Protein AF-A0A537XDI6-F1 (afdb_monomer)

Nearest PDB structures (foldseek):
  6i8x-assembly2_B  TM=5.391E-01  e=2.798E+00  Ascaris suum
  8rfb-assembly1_A  TM=7.223E-01  e=7.925E+00  Homo sapiens
  4ykm-assembly2_B  TM=3.677E-01  e=2.221E+00  Homo sapiens
  6z2u-assembly1_A  TM=3.667E-01  e=3.959E+00  Homo sapiens

Secondary structure (DSSP, 8-state):
-----------------PPPP---PPP-----PEEEEEEE-TT--EEEEEEEE-GGG-EEEEEEETTT--S-EEEEEE-TTS-THHHHHHHHHHHHS--TTTPPPPPHHHHH---GGG---------EEEETTEEEEEEEEEPPTT-SSEEEEEEEPPS-TT---PPEE-HHHHHHHHT-STTHHHHHHHHHHHTTT-TTEE-HHHHHHHHHHHH-SEEE-HHHHHHHHHHHHTT--HHHHHHHTT-EEE-TT--EEE-HHHHHHHTTSSPPTT-SS--SEEEHHHHHHIIIIIISS-HHHHHH-

pLDDT: mean 83.29, std 20.09, range [29.2, 98.56]

Radius of gyration: 31.98 Å; Cα contacts (8 Å, |Δi|>4): 421; chains: 1; bounding box: 64×76×122 Å

Solvent-accessible surface area (backbone atoms only — not comparable to full-atom values): 18130 Å² total; per-residue (Å²): 137,87,88,84,92,85,89,82,89,85,92,83,85,88,80,86,85,77,80,77,81,82,80,83,74,78,82,84,72,83,80,87,39,55,75,77,49,74,49,66,48,100,86,67,46,57,28,30,34,27,41,31,86,29,44,92,60,17,36,32,34,34,36,21,30,59,89,76,58,46,80,47,25,38,73,48,79,45,56,58,88,54,63,75,66,54,61,52,52,54,49,56,52,43,73,74,60,71,62,95,82,76,55,50,66,70,50,74,61,65,46,61,43,56,56,83,91,63,57,71,82,88,61,99,64,65,68,65,44,81,42,101,86,48,69,32,37,29,61,39,82,42,80,47,92,97,50,94,49,27,31,48,38,38,26,37,51,53,96,51,96,84,58,94,71,40,63,79,44,53,68,67,58,52,24,48,74,61,69,33,65,67,64,58,50,60,52,50,54,52,51,39,62,73,37,67,83,41,92,68,40,43,38,62,70,48,50,54,47,52,53,51,58,75,71,43,62,60,38,74,17,55,45,52,33,54,52,49,52,50,44,38,74,75,69,46,50,63,36,57,31,20,40,53,54,71,34,66,42,68,52,101,86,66,53,78,44,29,34,41,69,61,48,33,26,51,43,34,75,31,43,49,94,95,47,93,54,49,43,49,58,28,48,47,72,57,50,37,41,41,25,46,46,30,71,66,41,56,48,63,61,37,75,71,101

Mean predicted aligned error: 15.65 Å

Foldseek 3Di:
DDDDDDDDDDDDDDDDDDDDDDDPDDPDDPQPFQWDDWDADPVRFIKTWGWGQAPPQKIWIWIAGPPPRPPIWTQDIGDNPDDPVVSVVSVVVCVVPVDPPDTDHDDPCSRHDPPPLRDDPDDPDFPWADAPPFATKTFDFADDPPDQATEGFIFGDPVDPPDPDGDTDQLQVVCFSNLHNPPSLVVLVVVLVVCVPPPRYDSPRSVVSSVCVVPPQKHFLALVLVLVVVVVVVPDDLFQLQVLLVAWDADPVGDITGPSVVVCLQNQNDPDVVDPGHTRIHGNVVLQSSQCRRRVHGSVVSVVD

Sequence (305 aa):
MAATTGIGIGTGEAQELVPAPSSCAPPGTDLDGHVLARYLDPDHCAREIVVIPAHAGSRVLIDRHADTGEDPRLLAHLAPDEPETNARVVCDEYLRDPPPARCRPPHEADLVAVPVWARPELGAETQELAAPSTAPFALARVSIPGRELAELRWTRSSGTPAETGGPVLSLRAVIGALESYEPARTLSVRAAARHRSDPRLSVATLSAELERLAASPIVLNRLLRDAVERAVADGMSLSLIAMRCGRVKRDARGNVSGETSWLGRRLGLLPEGGGKRPTPWIHSNVLALIARRGLGVSPHEVELG

Structure (mmCIF, N/CA/C/O backbone):
data_AF-A0A537XDI6-F1
#
_entry.id   AF-A0A537XDI6-F1
#
loop_
_atom_site.group_PDB
_atom_site.id
_atom_site.type_symbol
_atom_site.label_atom_id
_atom_site.label_alt_id
_atom_site.label_comp_id
_atom_site.label_asym_id
_atom_site.label_entity_id
_atom_site.label_seq_id
_atom_site.pdbx_PDB_ins_code
_atom_site.Cartn_x
_atom_site.Cartn_y
_atom_site.Cartn_z
_atom_site.occupancy
_atom_site.B_iso_or_equiv
_atom_site.auth_seq_id
_atom_site.auth_comp_id
_atom_site.auth_asym_id
_atom_site.auth_atom_id
_atom_site.pdbx_PDB_model_num
ATOM 1 N N . MET A 1 1 ? 43.371 -37.977 83.009 1.00 37.81 1 MET A N 1
ATOM 2 C CA . MET A 1 1 ? 44.367 -39.026 82.700 1.00 37.81 1 MET A CA 1
ATOM 3 C C . MET A 1 1 ? 43.619 -40.315 82.400 1.00 37.81 1 MET A C 1
ATOM 5 O O . MET A 1 1 ? 42.658 -40.586 83.102 1.00 37.81 1 MET A O 1
ATOM 9 N N . ALA A 1 2 ? 44.108 -41.059 81.406 1.00 38.22 2 ALA A N 1
ATOM 10 C CA . ALA A 1 2 ? 43.693 -42.393 80.954 1.00 38.22 2 ALA A CA 1
ATOM 11 C C . ALA A 1 2 ? 42.459 -42.490 80.032 1.00 38.22 2 ALA A C 1
ATOM 13 O O . ALA A 1 2 ? 41.317 -42.272 80.421 1.00 38.22 2 ALA A O 1
ATOM 14 N N . ALA A 1 3 ? 42.779 -42.844 78.787 1.00 41.38 3 ALA A N 1
ATOM 15 C CA . ALA A 1 3 ? 41.921 -43.333 77.718 1.00 41.38 3 ALA A CA 1
ATOM 16 C C . ALA A 1 3 ? 41.578 -44.826 77.898 1.00 41.38 3 ALA A C 1
ATOM 18 O O . ALA A 1 3 ? 42.213 -45.481 78.725 1.00 41.38 3 ALA A O 1
ATOM 19 N N . THR A 1 4 ? 40.639 -45.341 77.083 1.00 40.19 4 THR A N 1
ATOM 20 C CA . THR A 1 4 ? 40.604 -46.656 76.368 1.00 40.19 4 THR A CA 1
ATOM 21 C C . THR A 1 4 ? 39.125 -46.989 76.053 1.00 40.19 4 THR A C 1
ATOM 23 O O . THR A 1 4 ? 38.337 -47.109 76.980 1.00 40.19 4 THR A O 1
ATOM 26 N N . THR A 1 5 ? 38.607 -46.830 74.826 1.00 41.38 5 THR A N 1
ATOM 27 C CA . THR A 1 5 ? 38.595 -47.721 73.627 1.00 41.38 5 THR A CA 1
ATOM 28 C C . THR A 1 5 ? 37.720 -48.990 73.731 1.00 41.38 5 THR A C 1
ATOM 30 O O . THR A 1 5 ? 37.953 -49.823 74.596 1.00 41.38 5 THR A O 1
ATOM 33 N N . GLY A 1 6 ? 36.800 -49.166 72.761 1.00 34.78 6 GLY A N 1
ATOM 34 C CA . GLY A 1 6 ? 36.095 -50.421 72.401 1.00 34.78 6 GLY A CA 1
ATOM 35 C C . GLY A 1 6 ? 34.639 -50.173 71.952 1.00 34.78 6 GLY A C 1
ATOM 36 O O . GLY A 1 6 ? 33.786 -49.981 72.804 1.00 34.78 6 GLY A O 1
ATOM 37 N N . ILE A 1 7 ? 34.334 -49.863 70.680 1.00 38.72 7 ILE A N 1
ATOM 38 C CA . ILE A 1 7 ? 34.079 -50.739 69.500 1.00 38.72 7 ILE A CA 1
ATOM 39 C C . ILE A 1 7 ? 32.903 -51.723 69.684 1.00 38.72 7 ILE A C 1
ATOM 41 O O . ILE A 1 7 ? 33.019 -52.648 70.479 1.00 38.72 7 ILE A O 1
ATOM 45 N N . GLY A 1 8 ? 31.854 -51.607 68.843 1.00 34.44 8 GLY A N 1
ATOM 46 C CA . GLY A 1 8 ? 31.000 -52.763 68.506 1.00 34.44 8 GLY A CA 1
ATOM 47 C C . GLY A 1 8 ? 29.534 -52.547 68.081 1.00 34.44 8 GLY A C 1
ATOM 48 O O . GLY A 1 8 ? 28.655 -52.899 68.847 1.00 34.44 8 GLY A O 1
ATOM 49 N N . ILE A 1 9 ? 29.309 -52.055 66.852 1.00 37.94 9 ILE A N 1
ATOM 50 C CA . ILE A 1 9 ? 28.310 -52.483 65.829 1.00 37.94 9 ILE A CA 1
ATOM 51 C C . ILE A 1 9 ? 26.825 -52.688 66.229 1.00 37.94 9 ILE A C 1
ATOM 53 O O . ILE A 1 9 ? 26.481 -53.588 66.985 1.00 37.94 9 ILE A O 1
ATOM 57 N N . GLY A 1 10 ? 25.925 -51.983 65.528 1.00 33.00 10 GLY A N 1
ATOM 58 C CA . GLY A 1 10 ? 24.502 -52.335 65.436 1.00 33.00 10 GLY A CA 1
ATOM 59 C C . GLY A 1 10 ? 23.747 -51.495 64.403 1.00 33.00 10 GLY A C 1
ATOM 60 O O . GLY A 1 10 ? 23.329 -50.382 64.687 1.00 33.00 10 GLY A O 1
ATOM 61 N N . THR A 1 11 ? 23.621 -52.038 63.198 1.00 40.00 11 THR A N 1
ATOM 62 C CA . THR A 1 11 ? 22.922 -51.534 62.003 1.00 40.00 11 THR A CA 1
ATOM 63 C C . THR A 1 11 ? 21.425 -51.268 62.207 1.00 40.00 11 THR A C 1
ATOM 65 O O . THR A 1 11 ? 20.727 -52.113 62.762 1.00 40.00 11 THR A O 1
ATOM 68 N N . GLY A 1 12 ? 20.927 -50.159 61.650 1.00 34.25 12 GLY A N 1
ATOM 69 C CA . GLY A 1 12 ? 19.500 -49.843 61.525 1.00 34.25 12 GLY A CA 1
ATOM 70 C C . GLY A 1 12 ? 19.267 -48.684 60.550 1.00 34.25 12 GLY A C 1
ATOM 71 O O . GLY A 1 12 ? 19.134 -47.541 60.971 1.00 34.25 12 GLY A O 1
ATOM 72 N N . GLU A 1 13 ? 19.282 -48.989 59.251 1.00 36.22 13 GLU A N 1
ATOM 73 C CA . GLU A 1 13 ? 18.765 -48.138 58.169 1.00 36.22 13 GLU A CA 1
ATOM 74 C C . GLU A 1 13 ? 17.264 -48.402 57.932 1.00 36.22 13 GLU A C 1
ATOM 76 O O . GLU A 1 13 ? 16.762 -49.469 58.285 1.00 36.22 13 GLU A O 1
ATOM 81 N N . ALA A 1 14 ? 16.625 -47.453 57.230 1.00 33.59 14 ALA A N 1
ATOM 82 C CA . ALA A 1 14 ? 15.214 -47.333 56.820 1.00 33.59 14 ALA A CA 1
ATOM 83 C C . ALA A 1 14 ? 14.317 -46.601 57.845 1.00 33.59 14 ALA A C 1
ATOM 85 O O . ALA A 1 14 ? 14.285 -46.946 59.016 1.00 33.59 14 ALA A O 1
ATOM 86 N N . GLN A 1 15 ? 13.523 -45.587 57.498 1.00 31.67 15 GLN A N 1
ATOM 87 C CA . GLN A 1 15 ? 13.109 -45.061 56.197 1.00 31.67 15 GLN A CA 1
ATOM 88 C C . GLN A 1 15 ? 12.520 -43.662 56.456 1.00 31.67 15 GLN A C 1
ATOM 90 O O . GLN A 1 15 ? 11.582 -43.524 57.241 1.00 31.67 15 GLN A O 1
ATOM 95 N N . GLU A 1 16 ? 13.069 -42.625 55.828 1.00 31.06 16 GLU A N 1
ATOM 96 C CA . GLU A 1 16 ? 12.505 -41.275 55.867 1.00 31.06 16 GLU A CA 1
ATOM 97 C C . GLU A 1 16 ? 11.433 -41.169 54.771 1.00 31.06 16 GLU A C 1
ATOM 99 O O . GLU A 1 16 ? 11.708 -41.346 53.583 1.00 31.06 16 GLU A O 1
ATOM 104 N N . LEU A 1 17 ? 10.181 -40.965 55.189 1.00 34.97 17 LEU A N 1
ATOM 105 C CA . LEU A 1 17 ? 9.035 -40.736 54.313 1.00 34.97 17 LEU A CA 1
ATOM 106 C C . LEU A 1 17 ? 9.200 -39.397 53.581 1.00 34.97 17 LEU A C 1
ATOM 108 O O . LEU A 1 17 ? 8.998 -38.331 54.158 1.00 34.97 17 LEU A O 1
ATOM 112 N N . VAL A 1 18 ? 9.517 -39.466 52.290 1.00 34.12 18 VAL A N 1
ATOM 113 C CA . VAL A 1 18 ? 9.415 -38.337 51.360 1.00 34.12 18 VAL A CA 1
ATOM 114 C C . VAL A 1 18 ? 7.936 -38.148 50.983 1.00 34.12 18 VAL A C 1
ATOM 116 O O . VAL A 1 18 ? 7.318 -39.100 50.497 1.00 34.12 18 VAL A O 1
ATOM 119 N N . PRO A 1 19 ? 7.332 -36.960 51.177 1.00 35.38 19 PRO A N 1
ATOM 120 C CA . PRO A 1 19 ? 5.985 -36.687 50.694 1.00 35.38 19 PRO A CA 1
ATOM 121 C C . PRO A 1 19 ? 5.986 -36.554 49.164 1.00 35.38 19 PRO A C 1
ATOM 123 O O . PRO A 1 19 ? 6.846 -35.896 48.579 1.00 35.38 19 PRO A O 1
ATOM 126 N N . ALA A 1 20 ? 5.008 -37.195 48.522 1.00 35.25 20 ALA A N 1
ATOM 127 C CA . ALA A 1 20 ? 4.782 -37.119 47.083 1.00 35.25 20 ALA A CA 1
ATOM 128 C C . ALA A 1 20 ? 4.542 -35.665 46.623 1.00 35.25 20 ALA A C 1
ATOM 130 O O . ALA A 1 20 ? 3.909 -34.895 47.351 1.00 35.25 20 ALA A O 1
ATOM 131 N N . PRO A 1 21 ? 4.994 -35.271 45.418 1.00 33.00 21 PRO A N 1
ATOM 132 C CA . PRO A 1 21 ? 4.672 -33.963 44.872 1.00 33.00 21 PRO A CA 1
ATOM 133 C C . PRO A 1 21 ? 3.172 -33.868 44.575 1.00 33.00 21 PRO A C 1
ATOM 135 O O . PRO A 1 21 ? 2.613 -34.659 43.814 1.00 33.00 21 PRO A O 1
ATOM 138 N N . SER A 1 22 ? 2.538 -32.872 45.191 1.00 34.78 22 SER A N 1
ATOM 139 C CA . SER A 1 22 ? 1.170 -32.444 44.930 1.00 34.78 22 SER A CA 1
ATOM 140 C C . SER A 1 22 ? 0.952 -32.193 43.437 1.00 34.78 22 SER A C 1
ATOM 142 O O . SER A 1 22 ? 1.510 -31.264 42.855 1.00 34.78 22 SER A O 1
ATOM 144 N N . SER A 1 23 ? 0.106 -33.028 42.838 1.00 32.75 23 SER A N 1
ATOM 145 C CA . SER A 1 23 ? -0.510 -32.799 41.536 1.00 32.75 23 SER A CA 1
ATOM 146 C C . SER A 1 23 ? -1.450 -31.596 41.642 1.00 32.75 23 SER A C 1
ATOM 148 O O . SER A 1 23 ? -2.534 -31.688 42.217 1.00 32.75 23 SER A O 1
ATOM 150 N N . CYS A 1 24 ? -1.021 -30.453 41.113 1.00 29.20 24 CYS A N 1
ATOM 151 C CA . CYS A 1 24 ? -1.903 -29.330 40.813 1.00 29.20 24 CYS A CA 1
ATOM 152 C C . CYS A 1 24 ? -2.445 -29.507 39.389 1.00 29.20 24 CYS A C 1
ATOM 154 O O . CYS A 1 24 ? -1.967 -28.862 38.460 1.00 29.20 24 CYS A O 1
ATOM 156 N N . ALA A 1 25 ? -3.424 -30.394 39.209 1.00 33.25 25 ALA A N 1
ATOM 157 C CA . ALA A 1 25 ? -4.285 -30.347 38.032 1.00 33.25 25 ALA A CA 1
ATOM 158 C C . ALA A 1 25 ? -5.398 -29.312 38.299 1.00 33.25 25 ALA A C 1
ATOM 160 O O . ALA A 1 25 ? -6.136 -29.476 39.277 1.00 33.25 25 ALA A O 1
ATOM 161 N N . PRO A 1 26 ? -5.525 -28.230 37.508 1.00 36.28 26 PRO A N 1
ATOM 162 C CA . PRO A 1 26 ? -6.674 -27.343 37.622 1.00 36.28 26 PRO A CA 1
ATOM 163 C C . PRO A 1 26 ? -7.960 -28.084 37.202 1.00 36.28 26 PRO A C 1
ATOM 165 O O . PRO A 1 26 ? -7.909 -28.969 36.344 1.00 36.28 26 PRO A O 1
ATOM 168 N N . PRO A 1 27 ? -9.115 -27.753 37.805 1.00 34.81 27 PRO A N 1
ATOM 169 C CA . PRO A 1 27 ? -10.391 -28.381 37.480 1.00 34.81 27 PRO A CA 1
ATOM 170 C C . PRO A 1 27 ? -10.795 -28.058 36.036 1.00 34.81 27 PRO A C 1
ATOM 172 O O . PRO A 1 27 ? -10.677 -26.915 35.597 1.00 34.81 27 PRO A O 1
ATOM 175 N N . GLY A 1 28 ? -11.259 -29.087 35.322 1.00 38.97 28 GLY A N 1
ATOM 176 C CA . GLY A 1 28 ? -11.566 -29.067 33.895 1.00 38.97 28 GLY A CA 1
ATOM 177 C C . GLY A 1 28 ? -12.449 -27.899 33.467 1.00 38.97 28 GLY A C 1
ATOM 178 O O . GLY A 1 28 ? -13.638 -27.846 33.777 1.00 38.97 28 GLY A O 1
ATOM 179 N N . THR A 1 29 ? -11.860 -26.983 32.707 1.00 43.62 29 THR A N 1
ATOM 180 C CA . THR A 1 29 ? -12.591 -26.190 31.728 1.00 43.62 29 THR A CA 1
ATOM 181 C C . THR A 1 29 ? -12.995 -27.130 30.603 1.00 43.62 29 THR A C 1
ATOM 183 O O . THR A 1 29 ? -12.147 -27.727 29.946 1.00 43.62 29 THR A O 1
ATOM 186 N N . ASP A 1 30 ? -14.299 -27.288 30.422 1.00 45.97 30 ASP A N 1
ATOM 187 C CA . ASP A 1 30 ? -14.900 -28.046 29.333 1.00 45.97 30 ASP A CA 1
ATOM 188 C C . ASP A 1 30 ? -14.471 -27.403 28.000 1.00 45.97 30 ASP A C 1
ATOM 190 O O . ASP A 1 30 ? -14.972 -26.352 27.596 1.00 45.97 30 ASP A O 1
ATOM 194 N N . LEU A 1 31 ? -13.430 -27.957 27.371 1.00 56.34 31 LEU A N 1
ATOM 195 C CA . LEU A 1 31 ? -12.879 -27.500 26.093 1.00 56.34 31 LEU A CA 1
ATOM 196 C C . LEU A 1 31 ? -13.726 -28.063 24.944 1.00 56.34 31 LEU A C 1
ATOM 198 O O . LEU A 1 31 ? -13.200 -28.758 24.063 1.00 56.34 31 LEU A O 1
ATOM 202 N N . ASP A 1 32 ? -15.025 -27.765 24.965 1.00 65.88 32 ASP A N 1
ATOM 203 C CA . ASP A 1 32 ? -15.989 -28.074 23.905 1.00 65.88 32 ASP A CA 1
ATOM 204 C C . ASP A 1 32 ? -15.727 -27.163 22.693 1.00 65.88 32 ASP A C 1
ATOM 206 O O . ASP A 1 32 ? -16.423 -26.186 22.406 1.00 65.88 32 ASP A O 1
ATOM 210 N N . GLY A 1 33 ? -14.621 -27.448 22.009 1.00 80.31 33 GLY A N 1
ATOM 211 C CA . GLY A 1 33 ? -14.227 -26.816 20.759 1.00 80.31 33 GLY A CA 1
ATOM 212 C C . GLY A 1 33 ? -14.921 -27.440 19.549 1.00 80.31 33 GLY A C 1
ATOM 213 O O . GLY A 1 33 ? -15.352 -28.591 19.560 1.00 80.31 33 GLY A O 1
ATOM 214 N N . HIS A 1 34 ? -14.982 -26.689 18.453 1.00 91.69 34 HIS A N 1
ATOM 215 C CA . HIS A 1 34 ? -15.453 -27.205 17.171 1.00 91.69 34 HIS A CA 1
ATOM 216 C C . HIS A 1 34 ? -14.347 -28.031 16.495 1.00 91.69 34 HIS A C 1
ATOM 218 O O . HIS A 1 34 ? -13.295 -27.489 16.144 1.00 91.69 34 HIS A O 1
ATOM 224 N N . VAL A 1 35 ? -14.593 -29.322 16.254 1.00 95.88 35 VAL A N 1
ATOM 225 C CA . VAL A 1 35 ? -13.653 -30.219 15.558 1.00 95.88 35 VAL A CA 1
ATOM 226 C C . VAL A 1 35 ? -13.542 -29.840 14.078 1.00 95.88 35 VAL A C 1
ATOM 228 O O . VAL A 1 35 ? -14.532 -29.835 13.350 1.00 95.88 35 VAL A O 1
ATOM 231 N N . LEU A 1 36 ? -12.329 -29.534 13.616 1.00 95.44 36 LEU A N 1
ATOM 232 C CA . LEU A 1 36 ? -12.028 -29.259 12.206 1.00 95.44 36 LEU A CA 1
ATOM 233 C C . LEU A 1 36 ? -11.604 -30.507 11.439 1.00 95.44 36 LEU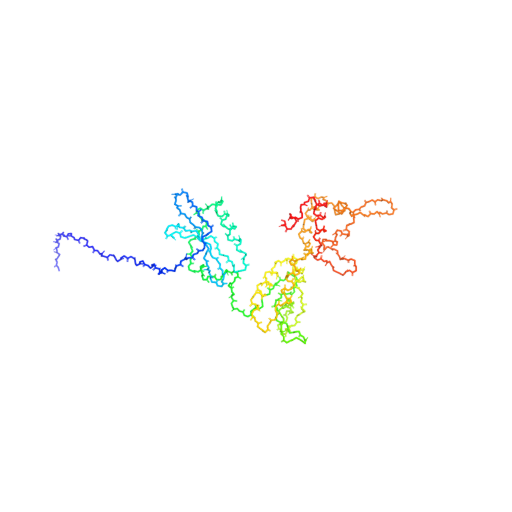 A C 1
ATOM 235 O O . LEU A 1 36 ? -12.003 -30.676 10.289 1.00 95.44 36 LEU A O 1
ATOM 239 N N . ALA A 1 37 ? -10.786 -31.356 12.057 1.00 96.00 37 ALA A N 1
ATOM 240 C CA . ALA A 1 37 ? -10.237 -32.543 11.417 1.00 96.00 37 ALA A CA 1
ATOM 241 C C . ALA A 1 37 ? -9.905 -33.628 12.441 1.00 96.00 37 ALA A C 1
ATOM 243 O O . ALA A 1 37 ? -9.660 -33.341 13.612 1.00 96.00 37 ALA A O 1
ATOM 244 N N . ARG A 1 38 ? -9.863 -34.874 11.964 1.00 96.75 38 ARG A N 1
ATOM 245 C CA . ARG A 1 38 ? -9.377 -36.045 12.698 1.00 96.75 38 ARG A CA 1
ATOM 246 C C . ARG A 1 38 ? -8.357 -36.781 11.849 1.00 96.75 38 ARG A C 1
ATOM 248 O O . ARG A 1 38 ? -8.537 -36.879 10.636 1.00 96.75 38 ARG A O 1
ATOM 255 N N . TYR A 1 39 ? -7.309 -37.292 12.478 1.00 94.88 39 TYR A N 1
ATOM 256 C CA . TYR A 1 39 ? -6.239 -38.009 11.796 1.00 94.88 39 TYR A CA 1
ATOM 257 C C . TYR A 1 39 ? -5.568 -39.021 12.732 1.00 94.88 39 TYR A C 1
ATOM 259 O O . TYR A 1 39 ? -5.826 -39.040 13.935 1.00 94.88 39 TYR A O 1
ATOM 267 N N . LEU A 1 40 ? -4.738 -39.888 12.154 1.00 94.81 40 LEU A N 1
ATOM 268 C CA . LEU A 1 40 ? -3.859 -40.779 12.904 1.00 94.81 40 LEU A CA 1
ATOM 269 C C . LEU A 1 40 ? -2.453 -40.192 12.886 1.00 94.81 40 LEU A C 1
ATOM 271 O O . LEU A 1 40 ? -1.957 -39.822 11.819 1.00 94.81 40 LEU A O 1
ATOM 275 N N . ASP A 1 41 ? -1.828 -40.102 14.052 1.00 90.12 41 ASP A N 1
ATOM 276 C CA . ASP A 1 41 ? -0.425 -39.713 14.148 1.00 90.12 41 ASP A CA 1
ATOM 277 C C . ASP A 1 41 ? 0.516 -40.868 13.722 1.00 90.12 41 ASP A C 1
ATOM 279 O O . ASP A 1 41 ? 0.047 -41.969 13.405 1.00 90.12 41 ASP A O 1
ATOM 283 N N . PRO A 1 42 ? 1.844 -40.641 13.656 1.00 89.12 42 PRO A N 1
ATOM 284 C CA . PRO A 1 42 ? 2.802 -41.682 13.279 1.00 89.12 42 PRO A CA 1
ATOM 285 C C . PRO A 1 42 ? 2.802 -42.920 14.188 1.00 89.12 42 PRO A C 1
ATOM 287 O O . PRO A 1 42 ? 3.218 -43.986 13.740 1.00 89.12 42 PRO A O 1
ATOM 290 N N . ASP A 1 43 ? 2.311 -42.796 15.424 1.00 90.56 43 ASP A N 1
ATOM 291 C CA . ASP A 1 43 ? 2.186 -43.887 16.393 1.00 90.56 43 ASP A CA 1
ATOM 292 C C . ASP A 1 43 ? 0.810 -44.579 16.311 1.00 90.56 43 ASP A C 1
ATOM 294 O O . ASP A 1 43 ? 0.463 -45.403 17.157 1.00 90.56 43 ASP A O 1
ATOM 298 N N . HIS A 1 44 ? 0.024 -44.272 15.269 1.00 93.25 44 HIS A N 1
ATOM 299 C CA . HIS A 1 44 ? -1.342 -44.748 15.041 1.00 93.25 44 HIS A CA 1
ATOM 300 C C . HIS A 1 44 ? -2.347 -44.353 16.133 1.00 93.25 44 HIS A C 1
ATOM 302 O O . HIS A 1 44 ? -3.418 -44.959 16.236 1.00 93.25 44 HIS A O 1
ATOM 308 N N . CYS A 1 45 ? -2.057 -43.312 16.913 1.00 94.06 45 CYS A N 1
ATOM 309 C CA . CYS A 1 45 ? -3.008 -42.770 17.873 1.00 94.06 45 CYS A CA 1
ATOM 310 C C . CYS A 1 45 ? -3.992 -41.824 17.173 1.00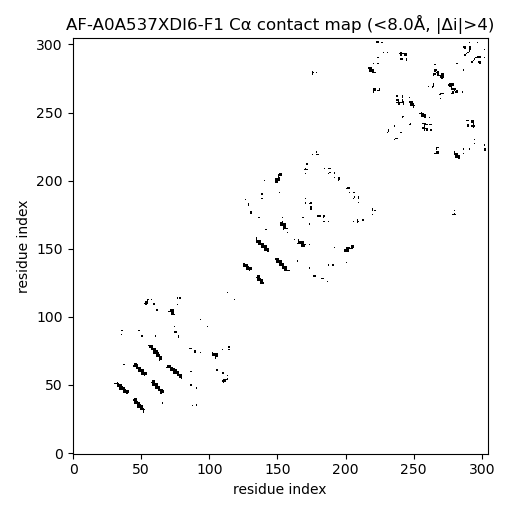 94.06 45 CYS A C 1
ATOM 312 O O . CYS A 1 45 ? -3.615 -41.014 16.322 1.00 94.06 45 CYS A O 1
ATOM 314 N N . ALA A 1 46 ? -5.269 -41.902 17.552 1.00 96.31 46 ALA A N 1
ATOM 315 C CA . ALA A 1 46 ? -6.293 -40.997 17.046 1.00 96.31 46 ALA A CA 1
ATOM 316 C C . ALA A 1 46 ? -6.127 -39.596 17.647 1.00 96.31 46 ALA A C 1
ATOM 318 O O . ALA A 1 46 ? -6.085 -39.421 18.870 1.00 96.31 46 ALA A O 1
ATOM 319 N N . ARG A 1 47 ? -6.059 -38.590 16.774 1.00 96.06 47 ARG A N 1
ATOM 320 C CA . ARG A 1 47 ? -5.946 -37.176 17.134 1.00 96.06 47 ARG A CA 1
ATOM 321 C C . ARG A 1 47 ? -6.996 -36.340 16.421 1.00 96.06 47 ARG A C 1
ATOM 3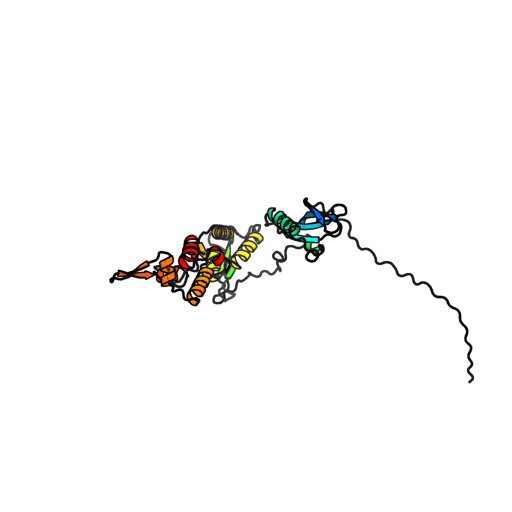23 O O . ARG A 1 47 ? -7.496 -36.703 15.351 1.00 96.06 47 ARG A O 1
ATOM 330 N N . GLU A 1 48 ? -7.344 -35.216 17.026 1.00 97.00 48 GLU A N 1
ATOM 331 C CA . GLU A 1 48 ? -8.272 -34.241 16.473 1.00 97.00 48 GLU A CA 1
ATOM 332 C C . GLU A 1 48 ? -7.732 -32.818 16.593 1.00 97.00 48 GLU A C 1
ATOM 334 O O . GLU A 1 48 ? -7.066 -32.460 17.563 1.00 97.00 48 GLU A O 1
ATOM 339 N N . ILE A 1 49 ? -8.062 -31.996 15.599 1.00 96.38 49 ILE A N 1
ATOM 340 C CA . ILE A 1 49 ? -7.773 -30.564 15.598 1.00 96.38 49 ILE A CA 1
ATOM 341 C C . ILE A 1 49 ? -9.069 -29.832 15.908 1.00 96.38 49 ILE A C 1
ATOM 343 O O . ILE A 1 49 ? -10.043 -29.944 15.158 1.00 96.38 49 ILE A O 1
ATOM 347 N N . VAL A 1 50 ? -9.076 -29.062 16.990 1.00 96.56 50 VAL A N 1
ATOM 348 C CA . VAL A 1 50 ? -10.240 -28.321 17.479 1.00 96.56 50 VAL A CA 1
ATOM 349 C C . VAL A 1 50 ? -9.997 -26.820 17.466 1.00 96.56 50 VAL A C 1
ATOM 351 O O . VAL A 1 50 ? -8.880 -26.349 17.678 1.00 96.56 50 VAL A O 1
ATOM 354 N N . VAL A 1 51 ? -11.067 -26.061 17.236 1.00 96.00 51 VAL A N 1
ATOM 355 C CA . VAL A 1 51 ? -11.097 -24.607 17.412 1.00 96.00 51 VAL A CA 1
ATOM 356 C C . VAL A 1 51 ? -11.826 -24.287 18.700 1.00 96.00 51 VAL A C 1
ATOM 358 O O . VAL A 1 51 ? -12.999 -24.627 18.852 1.00 96.00 51 VAL A O 1
ATOM 361 N N . ILE A 1 52 ? -11.149 -23.583 19.594 1.00 94.69 52 ILE A N 1
ATOM 362 C CA . ILE A 1 52 ? -11.699 -23.157 20.876 1.00 94.69 52 ILE A CA 1
ATOM 363 C C . ILE A 1 52 ? -11.850 -21.632 20.860 1.00 94.69 52 ILE A C 1
ATOM 365 O O . ILE A 1 52 ? -10.900 -20.934 20.485 1.00 94.69 52 ILE A O 1
ATOM 369 N N . PRO A 1 53 ? -13.017 -21.085 21.241 1.00 90.94 53 PRO A N 1
ATOM 370 C CA . PRO A 1 53 ? -13.160 -19.654 21.479 1.00 90.94 53 PRO A CA 1
ATOM 371 C C . PRO A 1 53 ? -12.192 -19.178 22.571 1.00 90.94 53 PRO A C 1
ATOM 373 O O . PRO A 1 53 ? -12.067 -19.813 23.615 1.00 90.94 53 PRO A O 1
ATOM 376 N N . ALA A 1 54 ? -11.539 -18.042 22.351 1.00 89.19 54 ALA A N 1
ATOM 377 C CA . ALA A 1 54 ? -10.662 -17.391 23.320 1.00 89.19 54 ALA A CA 1
ATOM 378 C C . ALA A 1 54 ? -11.092 -15.939 23.583 1.00 89.19 54 ALA A C 1
ATOM 380 O O . ALA A 1 54 ? -12.145 -15.472 23.130 1.00 89.19 54 ALA A O 1
ATOM 381 N N . HIS A 1 55 ? -10.320 -15.235 24.412 1.00 84.44 55 HIS A N 1
ATOM 382 C CA . HIS A 1 55 ? -10.665 -13.896 24.870 1.00 84.44 55 HIS A CA 1
ATOM 383 C C . HIS A 1 55 ? -10.844 -12.889 23.717 1.00 84.44 55 HIS A C 1
ATOM 385 O O . HIS A 1 55 ? -10.195 -12.952 22.678 1.00 84.44 55 HIS A O 1
ATOM 391 N N . ALA A 1 56 ? -11.740 -11.916 23.909 1.00 81.81 56 ALA A N 1
ATOM 392 C CA . ALA A 1 56 ? -12.040 -10.862 22.933 1.00 81.81 56 ALA A CA 1
ATOM 393 C C . ALA A 1 56 ? -12.501 -11.359 21.542 1.00 81.81 56 ALA A C 1
ATOM 395 O O . ALA A 1 56 ? -12.422 -10.611 20.570 1.00 81.81 56 ALA A O 1
ATOM 396 N N . GLY A 1 57 ? -13.016 -12.591 21.446 1.00 83.06 57 GLY A N 1
ATOM 397 C CA . GLY A 1 57 ? -13.495 -13.181 20.192 1.00 83.06 57 GLY A CA 1
ATOM 398 C C . GLY A 1 57 ? -12.390 -13.801 19.336 1.00 83.06 57 GLY A C 1
ATOM 399 O O . GLY A 1 57 ? -12.640 -14.127 18.176 1.00 83.06 57 GLY A O 1
ATOM 400 N N . SER A 1 58 ? -11.175 -13.952 19.877 1.00 89.75 58 SER A N 1
ATOM 401 C CA . SER A 1 58 ? -10.124 -14.724 19.221 1.00 89.75 58 SER A CA 1
ATOM 402 C C . SER A 1 58 ? -10.464 -16.215 19.242 1.00 89.75 58 SER A C 1
ATOM 404 O O . SER A 1 58 ? -11.419 -16.660 19.883 1.00 89.75 58 SER A O 1
ATOM 406 N N . ARG A 1 59 ? -9.703 -17.003 18.486 1.00 93.56 59 ARG A N 1
ATOM 407 C CA . ARG A 1 59 ? -9.873 -18.454 18.384 1.00 93.56 59 ARG A CA 1
ATOM 408 C C . ARG A 1 59 ? -8.521 -19.134 18.464 1.00 93.56 59 ARG A C 1
ATOM 410 O O . ARG A 1 59 ? -7.563 -18.678 17.847 1.00 93.56 59 ARG A O 1
ATOM 417 N N . VAL A 1 60 ? -8.457 -20.251 19.169 1.00 95.00 60 VAL A N 1
ATOM 418 C CA . VAL A 1 60 ? -7.237 -21.045 19.334 1.00 95.00 60 VAL A CA 1
ATOM 419 C C . VAL A 1 60 ? -7.427 -22.382 18.651 1.00 95.00 60 VAL A C 1
ATOM 421 O O . VAL A 1 60 ? -8.445 -23.039 18.856 1.00 95.00 60 VAL A O 1
ATOM 424 N N . LEU A 1 61 ? -6.459 -22.771 17.828 1.00 96.06 61 LEU A N 1
ATOM 425 C CA . LEU A 1 61 ? -6.424 -24.079 17.192 1.00 96.06 61 LEU A CA 1
ATOM 426 C C . LEU A 1 61 ? -5.513 -24.990 18.002 1.00 96.06 61 LEU A C 1
ATOM 428 O O . LEU A 1 61 ? -4.335 -24.675 18.194 1.00 96.06 61 LEU A O 1
ATOM 432 N N . ILE A 1 62 ? -6.062 -26.111 18.454 1.00 95.81 62 ILE A N 1
ATOM 433 C CA . ILE A 1 62 ? -5.364 -27.094 19.280 1.00 95.81 62 ILE A CA 1
ATOM 434 C C . ILE A 1 62 ? -5.469 -28.460 18.610 1.00 95.81 62 ILE A C 1
ATOM 436 O O . ILE A 1 62 ? -6.562 -28.885 18.252 1.00 95.81 62 ILE A O 1
ATOM 440 N N . ASP A 1 63 ? -4.340 -29.141 18.462 1.00 95.25 63 ASP A N 1
ATOM 441 C CA . ASP A 1 63 ? -4.278 -30.577 18.185 1.00 95.25 63 ASP A CA 1
ATOM 442 C C . ASP A 1 63 ? -4.220 -31.346 19.515 1.00 95.25 63 ASP A C 1
ATOM 444 O O . ASP A 1 63 ? -3.452 -30.966 20.395 1.00 95.25 63 ASP A O 1
ATOM 448 N N . ARG A 1 64 ? -5.017 -32.400 19.689 1.00 94.94 64 ARG A N 1
ATOM 449 C CA . ARG A 1 64 ? -5.063 -33.219 20.917 1.00 94.94 64 ARG A CA 1
ATOM 450 C C . ARG A 1 64 ? -5.476 -34.657 20.608 1.00 94.94 64 ARG A C 1
ATOM 452 O O . ARG A 1 64 ? -6.020 -34.930 19.538 1.00 94.94 64 ARG A O 1
ATOM 459 N N . HIS A 1 65 ? -5.279 -35.580 21.547 1.00 95.50 65 HIS A N 1
ATOM 460 C CA . HIS A 1 65 ? -5.820 -36.936 21.410 1.00 95.50 65 HIS A CA 1
ATOM 461 C C . HIS A 1 65 ? -7.352 -36.928 21.339 1.00 95.50 65 HIS A C 1
ATOM 463 O O . HIS A 1 65 ? -8.008 -36.282 22.152 1.00 95.50 65 HIS A O 1
ATOM 469 N N . ALA A 1 66 ? -7.921 -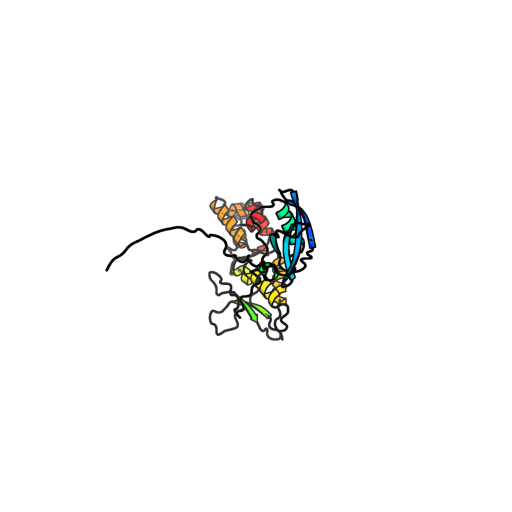37.655 20.374 1.00 94.06 66 ALA A N 1
ATOM 470 C CA . ALA A 1 66 ? -9.358 -37.609 20.089 1.00 94.06 66 ALA A CA 1
ATOM 471 C C . ALA A 1 66 ? -10.218 -38.206 21.214 1.00 94.06 66 ALA A C 1
ATOM 473 O O . ALA A 1 66 ? -11.313 -37.715 21.470 1.00 94.06 66 ALA A O 1
ATOM 474 N N . ASP A 1 67 ? -9.715 -39.240 21.890 1.00 91.88 67 ASP A N 1
ATOM 475 C CA . ASP A 1 67 ? -10.481 -39.959 22.914 1.00 91.88 67 ASP A CA 1
ATOM 476 C C . ASP A 1 67 ? -10.302 -39.363 24.317 1.00 91.88 67 ASP A C 1
ATOM 478 O O . ASP A 1 67 ? -11.236 -39.367 25.117 1.00 91.88 67 ASP A O 1
ATOM 482 N N . THR A 1 68 ? -9.104 -38.858 24.631 1.00 91.56 68 THR A N 1
ATOM 483 C CA . THR A 1 68 ? -8.741 -38.403 25.985 1.00 91.56 68 THR A CA 1
ATOM 484 C C . THR A 1 68 ? -8.608 -36.887 26.104 1.00 91.56 68 THR A C 1
ATOM 486 O O . THR A 1 68 ? -8.641 -36.353 27.210 1.00 91.56 68 THR A O 1
ATOM 489 N N . GLY A 1 69 ? -8.429 -36.177 24.987 1.00 90.06 69 GLY A N 1
ATOM 490 C CA . GLY A 1 69 ? -8.088 -34.754 24.972 1.00 90.06 69 GLY A CA 1
ATOM 491 C C . GLY A 1 69 ? -6.674 -34.433 25.475 1.00 90.06 69 GLY A C 1
ATOM 492 O O . GLY A 1 69 ? -6.331 -33.257 25.599 1.00 90.06 69 GLY A O 1
ATOM 493 N N . GLU A 1 70 ? -5.858 -35.447 25.768 1.00 92.25 70 GLU A N 1
ATOM 494 C CA . GLU A 1 70 ? -4.502 -35.294 26.301 1.00 92.25 70 GLU A CA 1
ATOM 495 C C . GLU A 1 70 ? -3.491 -34.851 25.231 1.00 92.25 70 GLU A C 1
ATOM 497 O O . GLU A 1 70 ? -3.786 -34.823 24.033 1.00 92.25 70 GLU A O 1
ATOM 502 N N . ASP A 1 71 ? -2.281 -34.506 25.690 1.00 91.94 71 ASP A N 1
ATOM 503 C CA . ASP A 1 71 ? -1.175 -33.983 24.874 1.00 91.94 71 ASP A CA 1
ATOM 504 C C . ASP A 1 71 ? -1.612 -32.853 23.918 1.00 91.94 71 ASP A C 1
ATOM 506 O O . ASP A 1 71 ? -1.451 -32.967 22.697 1.00 91.94 71 ASP A O 1
ATOM 510 N N . PRO A 1 72 ? -2.220 -31.766 24.437 1.00 94.44 72 PRO A N 1
ATOM 511 C CA . PRO A 1 72 ? -2.661 -30.679 23.588 1.00 94.44 72 PRO A CA 1
ATOM 512 C C . PRO A 1 72 ? -1.457 -29.913 23.032 1.00 94.44 72 PRO A C 1
ATOM 514 O O . PRO A 1 72 ? -0.504 -29.588 23.744 1.00 94.44 72 PRO A O 1
ATOM 517 N N . ARG A 1 73 ? -1.528 -29.561 21.753 1.00 94.44 73 ARG A N 1
ATOM 518 C CA . ARG A 1 73 ? -0.493 -28.857 20.997 1.00 94.44 73 ARG A CA 1
ATOM 519 C C . ARG A 1 73 ? -1.105 -27.629 20.345 1.00 94.44 73 ARG A C 1
ATOM 521 O O . ARG A 1 73 ? -2.051 -27.728 19.566 1.00 94.44 73 ARG A O 1
ATOM 528 N N . LEU A 1 74 ? -0.567 -26.457 20.661 1.00 94.56 74 LEU A N 1
ATOM 529 C CA . LEU A 1 74 ? -1.020 -25.203 20.073 1.00 94.56 74 LEU A CA 1
ATOM 530 C C . LEU A 1 74 ? -0.570 -25.125 18.609 1.00 94.56 74 LEU A C 1
ATOM 532 O O . LEU A 1 74 ? 0.632 -25.113 18.332 1.00 94.56 74 LEU A O 1
ATOM 536 N N . LEU A 1 75 ? -1.531 -25.029 17.689 1.00 94.06 75 LEU A N 1
ATOM 537 C CA . LEU A 1 75 ? -1.265 -24.851 16.260 1.00 94.06 75 LEU A CA 1
ATOM 538 C C . LEU A 1 75 ? -1.229 -23.371 15.880 1.00 94.06 75 LEU A C 1
ATOM 540 O O . LEU A 1 75 ? -0.291 -22.916 15.232 1.00 94.06 75 LEU A O 1
ATOM 544 N N . ALA A 1 76 ? -2.250 -22.613 16.289 1.00 93.19 76 ALA A N 1
ATOM 545 C CA . ALA A 1 76 ? -2.370 -21.195 15.972 1.00 93.19 76 ALA A CA 1
ATOM 546 C C . ALA A 1 76 ? -3.295 -20.458 16.943 1.00 93.19 76 ALA A C 1
ATOM 548 O O . ALA A 1 76 ? -4.184 -21.046 17.557 1.00 93.19 76 ALA A O 1
ATOM 549 N N . HIS A 1 77 ? -3.115 -19.141 17.011 1.00 93.62 77 HIS A N 1
ATOM 550 C CA . HIS A 1 77 ? -4.020 -18.219 17.684 1.00 93.62 77 HIS A CA 1
ATOM 551 C C . HIS A 1 77 ? -4.525 -17.191 16.662 1.00 93.62 77 HIS A C 1
ATOM 553 O O . HIS A 1 77 ? -3.784 -16.289 16.268 1.00 93.62 77 HIS A O 1
ATOM 559 N N . LEU A 1 78 ? -5.776 -17.337 16.231 1.00 92.44 78 LEU A N 1
ATOM 560 C CA . LEU A 1 78 ? -6.422 -16.494 15.227 1.00 92.44 78 LEU A CA 1
ATOM 561 C C . LEU A 1 78 ? -7.140 -15.329 15.888 1.00 92.44 78 LEU A C 1
ATOM 563 O O . LEU A 1 78 ? -7.864 -15.498 16.873 1.00 92.44 78 LEU A O 1
ATOM 567 N N . ALA A 1 79 ? -6.993 -14.143 15.320 1.00 85.88 79 ALA A N 1
ATOM 568 C CA . ALA A 1 79 ? -7.662 -12.971 15.853 1.00 85.88 79 ALA A CA 1
ATOM 569 C C . ALA A 1 79 ? -9.161 -12.894 15.506 1.00 85.88 79 ALA A C 1
ATOM 571 O O . ALA A 1 79 ? -9.642 -13.625 14.630 1.00 85.88 79 ALA A O 1
ATOM 572 N N . PRO A 1 80 ? -9.919 -12.021 16.200 1.00 82.94 80 PRO A N 1
ATOM 573 C CA . PRO A 1 80 ? -11.366 -11.906 16.012 1.00 82.94 80 PRO A CA 1
ATOM 574 C C . PRO A 1 80 ? -11.769 -11.421 14.614 1.00 82.94 80 PRO A C 1
ATOM 576 O O . PRO A 1 80 ? -12.869 -11.708 14.153 1.00 82.94 80 PRO A O 1
ATOM 579 N N . ASP A 1 81 ? -10.900 -10.663 13.947 1.00 75.81 81 ASP A N 1
ATOM 580 C CA . ASP A 1 81 ? -11.112 -10.112 12.608 1.00 75.81 81 ASP A CA 1
ATOM 581 C C . ASP A 1 81 ? -10.621 -11.031 11.480 1.00 75.81 81 ASP A C 1
ATOM 583 O O . ASP A 1 81 ? -10.856 -10.741 10.305 1.00 75.81 81 ASP A O 1
ATOM 587 N N . GLU A 1 82 ? -9.978 -12.154 11.809 1.00 82.31 82 GLU A N 1
ATOM 588 C CA . GLU A 1 82 ? -9.561 -13.127 10.804 1.00 82.31 82 GLU A CA 1
ATOM 589 C C . GLU A 1 82 ? -10.753 -13.932 10.252 1.00 82.31 82 GLU A C 1
ATOM 591 O O . GLU A 1 82 ? -11.644 -14.338 11.006 1.00 82.31 82 GLU A O 1
ATOM 596 N N . PRO A 1 83 ? -10.789 -14.237 8.942 1.00 82.88 83 PRO A N 1
ATOM 597 C CA . PRO A 1 83 ? -11.804 -15.119 8.375 1.00 82.88 83 PRO A CA 1
ATOM 598 C C . PRO A 1 83 ? -11.775 -16.520 8.996 1.00 82.88 83 PRO A C 1
ATOM 600 O O . PRO A 1 83 ? -10.715 -17.076 9.266 1.00 82.88 83 PRO A O 1
ATOM 603 N N . GLU A 1 84 ? -12.941 -17.150 9.149 1.00 83.00 84 GLU A N 1
ATOM 604 C CA . GLU A 1 84 ? -13.044 -18.543 9.618 1.00 83.00 84 GLU A CA 1
ATOM 605 C C . GLU A 1 84 ? -12.301 -19.538 8.714 1.00 83.00 84 GLU A C 1
ATOM 607 O O . GLU A 1 84 ? -11.765 -20.541 9.184 1.00 83.00 84 GLU A O 1
ATOM 612 N N . THR A 1 85 ? -12.171 -19.221 7.424 1.00 90.19 85 THR A N 1
ATOM 613 C CA . THR A 1 85 ? -11.400 -20.023 6.469 1.00 90.19 85 THR A CA 1
ATOM 614 C C . THR A 1 85 ? -9.924 -20.152 6.842 1.00 90.19 85 THR A C 1
ATOM 616 O O . THR A 1 85 ? -9.320 -21.161 6.488 1.00 90.19 85 THR A O 1
ATOM 619 N N . ASN A 1 86 ? -9.343 -19.203 7.589 1.00 91.19 86 ASN A N 1
ATOM 620 C CA . ASN A 1 86 ? -7.945 -19.290 8.028 1.00 91.19 86 ASN A CA 1
ATOM 621 C C . ASN A 1 86 ? -7.709 -20.498 8.938 1.00 91.19 86 ASN A C 1
ATOM 623 O O . ASN A 1 86 ? -6.661 -21.130 8.849 1.00 91.19 86 ASN A O 1
ATOM 627 N N . ALA A 1 87 ? -8.698 -20.872 9.756 1.00 93.81 87 ALA A N 1
ATOM 628 C CA . ALA A 1 87 ? -8.590 -22.046 10.613 1.00 93.81 87 ALA A CA 1
ATOM 629 C C . ALA A 1 87 ? -8.431 -23.335 9.789 1.00 93.81 87 ALA A C 1
ATOM 631 O O . ALA A 1 87 ? -7.634 -24.205 10.133 1.00 93.81 87 ALA A O 1
ATOM 632 N N . ARG A 1 88 ? -9.134 -23.424 8.652 1.00 93.12 88 ARG A N 1
ATOM 633 C CA . ARG A 1 88 ? -8.989 -24.541 7.708 1.00 93.12 88 ARG A CA 1
ATOM 634 C C . ARG A 1 88 ? -7.641 -24.521 6.998 1.00 93.12 88 ARG A C 1
ATOM 636 O O . ARG A 1 88 ? -7.024 -25.565 6.892 1.00 93.12 88 ARG A O 1
ATOM 643 N N . VAL A 1 89 ? -7.154 -23.350 6.582 1.00 92.38 89 VAL A N 1
ATOM 644 C CA . VAL A 1 89 ? -5.832 -23.227 5.939 1.00 92.38 89 VAL A CA 1
ATOM 645 C C . VAL A 1 89 ? -4.717 -23.713 6.868 1.00 92.38 89 VAL A C 1
ATOM 647 O O . VAL A 1 89 ? -3.896 -24.521 6.444 1.00 92.38 89 VAL A O 1
ATOM 650 N N . VAL A 1 90 ? -4.724 -23.282 8.135 1.00 93.50 90 VAL A N 1
ATOM 651 C CA . VAL A 1 90 ? -3.758 -23.743 9.149 1.00 93.50 90 VAL A CA 1
ATOM 652 C C . VAL A 1 90 ? -3.872 -25.252 9.365 1.00 93.50 90 VAL A C 1
ATOM 654 O O . VAL A 1 90 ? -2.857 -25.941 9.432 1.00 93.50 90 VAL A O 1
ATOM 657 N N . CYS A 1 91 ? -5.098 -25.775 9.451 1.00 94.44 91 CYS A N 1
ATOM 658 C CA . CYS A 1 91 ? -5.349 -27.207 9.592 1.00 94.44 91 CYS A CA 1
ATOM 659 C C . CYS A 1 91 ? -4.790 -28.004 8.402 1.00 94.44 91 CYS A C 1
ATOM 661 O O . CYS A 1 91 ? -4.035 -28.954 8.602 1.00 94.44 91 CYS A O 1
ATOM 663 N N . ASP A 1 92 ? -5.087 -27.581 7.173 1.00 93.19 92 ASP A N 1
ATOM 664 C CA . ASP A 1 92 ? -4.618 -28.237 5.952 1.00 93.19 92 ASP A CA 1
ATOM 665 C C . ASP A 1 92 ? -3.093 -28.179 5.819 1.00 93.19 92 ASP A C 1
ATOM 667 O O . ASP A 1 92 ? -2.487 -29.117 5.310 1.00 93.19 92 ASP A O 1
ATOM 671 N N . GLU A 1 93 ? -2.463 -27.077 6.234 1.00 92.38 93 GLU A N 1
ATOM 672 C CA . GLU A 1 93 ? -1.006 -26.926 6.235 1.00 92.38 93 GLU A CA 1
ATOM 673 C C . GLU A 1 93 ? -0.345 -27.846 7.260 1.00 92.38 93 GLU A C 1
ATOM 675 O O . GLU A 1 93 ? 0.584 -28.572 6.909 1.00 92.38 93 GLU A O 1
ATOM 680 N N . TYR A 1 94 ? -0.881 -27.891 8.480 1.00 92.19 94 TYR A N 1
ATOM 681 C CA . TYR A 1 94 ? -0.401 -28.778 9.534 1.00 92.19 94 TYR A CA 1
ATOM 682 C C . TYR A 1 94 ? -0.501 -30.258 9.142 1.00 92.19 94 TYR A C 1
ATOM 684 O O . TYR A 1 94 ? 0.442 -31.015 9.347 1.00 92.19 94 TYR A O 1
ATOM 692 N N . LEU A 1 95 ? -1.613 -30.675 8.528 1.00 92.50 95 LEU A N 1
ATOM 693 C CA . LEU A 1 95 ? -1.804 -32.063 8.090 1.00 92.50 95 LEU A CA 1
ATOM 694 C C . LEU A 1 95 ? -0.919 -32.451 6.897 1.00 92.50 95 LEU A C 1
ATOM 696 O O . LEU A 1 95 ? -0.670 -33.637 6.684 1.00 92.50 95 LEU A O 1
ATOM 700 N N . ARG A 1 96 ? -0.452 -31.479 6.104 1.00 90.62 96 ARG A N 1
ATOM 701 C CA . ARG A 1 96 ? 0.406 -31.730 4.935 1.00 90.62 96 ARG A CA 1
ATOM 702 C C . ARG A 1 96 ? 1.845 -32.059 5.324 1.00 90.62 96 ARG A C 1
ATOM 704 O O . ARG A 1 96 ? 2.499 -32.809 4.606 1.00 90.62 96 ARG A O 1
ATOM 711 N N . ASP A 1 97 ? 2.319 -31.484 6.424 1.00 83.88 97 ASP A N 1
ATOM 712 C CA . ASP A 1 97 ? 3.669 -31.679 6.954 1.00 83.88 97 ASP A CA 1
ATOM 713 C C . ASP A 1 97 ? 3.649 -31.564 8.488 1.00 83.88 97 ASP A C 1
ATOM 715 O O . ASP A 1 97 ? 4.048 -30.529 9.022 1.00 83.88 97 ASP A O 1
ATOM 719 N N . PRO A 1 98 ? 3.126 -32.576 9.212 1.00 70.12 98 PRO A N 1
ATOM 720 C CA . PRO A 1 98 ? 2.991 -32.520 10.664 1.00 70.12 98 PRO A CA 1
ATOM 721 C C . PRO A 1 98 ? 4.379 -32.616 11.317 1.00 70.12 98 PRO A C 1
ATOM 723 O O . PRO A 1 98 ? 4.952 -33.709 11.382 1.00 70.12 98 PRO A O 1
ATOM 726 N N . PRO A 1 99 ? 4.964 -31.518 11.837 1.00 65.94 99 PRO A N 1
ATOM 727 C CA . PRO A 1 99 ? 6.311 -31.564 12.372 1.00 65.94 99 PRO A CA 1
ATOM 728 C C . PRO A 1 99 ? 6.226 -31.940 13.857 1.00 65.94 99 PRO A C 1
ATOM 730 O O . PRO A 1 99 ? 5.626 -31.190 14.633 1.00 65.94 99 PRO A O 1
ATOM 733 N N . PRO A 1 100 ? 6.888 -33.013 14.322 1.00 59.03 100 PRO A N 1
ATOM 734 C CA . PRO A 1 100 ? 6.812 -33.423 15.726 1.00 59.03 100 PRO A CA 1
ATOM 735 C C . PRO A 1 100 ? 7.411 -32.404 16.719 1.00 59.03 100 PRO A C 1
ATOM 737 O O . PRO A 1 100 ? 7.216 -32.549 17.918 1.00 59.03 100 PRO A O 1
ATOM 740 N N . ALA A 1 101 ? 8.122 -31.364 16.258 1.00 61.03 101 ALA A N 1
ATOM 741 C CA . ALA A 1 101 ? 8.928 -30.484 17.116 1.00 61.03 101 ALA A CA 1
ATOM 742 C C . ALA A 1 101 ? 8.546 -28.987 17.113 1.00 61.03 101 ALA A C 1
ATOM 744 O O . ALA A 1 101 ? 9.255 -28.189 17.724 1.00 61.03 101 ALA A O 1
ATOM 745 N N . ARG A 1 102 ? 7.489 -28.560 16.404 1.00 70.75 102 ARG A N 1
ATOM 746 C CA . ARG A 1 102 ? 7.175 -27.116 16.259 1.00 70.75 102 ARG A CA 1
ATOM 747 C C . ARG A 1 102 ? 6.019 -26.617 17.116 1.00 70.75 102 ARG A C 1
ATOM 749 O O . ARG A 1 102 ? 5.922 -25.414 17.348 1.00 70.75 102 ARG A O 1
ATOM 756 N N . CYS A 1 103 ? 5.165 -27.512 17.592 1.00 89.25 103 CYS A N 1
ATOM 757 C CA . CYS A 1 103 ? 4.014 -27.133 18.397 1.00 89.25 103 CYS A CA 1
ATOM 758 C C . CYS A 1 103 ? 4.362 -27.269 19.876 1.00 89.25 103 CYS A C 1
ATOM 760 O O . CYS A 1 103 ? 4.765 -28.335 20.334 1.00 89.25 103 CYS A O 1
ATOM 762 N N . ARG A 1 104 ? 4.206 -26.178 20.624 1.00 92.12 104 ARG A N 1
ATOM 763 C CA . ARG A 1 104 ? 4.319 -26.203 22.085 1.00 92.12 104 ARG A CA 1
ATOM 764 C C . ARG A 1 104 ? 2.963 -26.538 22.719 1.00 92.12 104 ARG A C 1
ATOM 766 O O . ARG A 1 104 ? 1.934 -26.278 22.088 1.00 92.12 104 ARG A O 1
ATOM 773 N N . PRO A 1 105 ? 2.933 -27.015 23.971 1.00 92.38 105 PRO A N 1
ATOM 774 C CA . PRO A 1 105 ? 1.691 -27.097 24.726 1.00 92.38 105 PRO A CA 1
ATOM 775 C C . PRO A 1 105 ? 1.007 -25.720 24.834 1.00 92.38 105 PRO A C 1
ATOM 777 O O . PRO A 1 105 ? 1.708 -24.698 24.940 1.00 92.38 105 PRO A O 1
ATOM 780 N N . PRO A 1 106 ? -0.337 -25.658 24.796 1.00 91.50 106 PRO A N 1
ATOM 781 C CA . PRO A 1 106 ? -1.061 -24.433 25.092 1.00 91.50 106 PRO A CA 1
ATOM 782 C C . PRO A 1 106 ? -0.842 -24.050 26.560 1.00 91.50 106 PRO A C 1
ATOM 784 O O . PRO A 1 106 ? -0.830 -24.892 27.455 1.00 91.50 106 PRO A O 1
ATOM 787 N N . HIS A 1 107 ? -0.663 -22.760 26.802 1.00 90.25 107 HIS A N 1
ATOM 788 C CA . HIS A 1 107 ? -0.599 -22.159 28.126 1.00 90.25 107 HIS A CA 1
ATOM 789 C C . HIS A 1 107 ? -1.934 -21.457 28.409 1.00 90.25 107 HIS A C 1
ATOM 791 O O . HIS A 1 107 ? -2.608 -21.024 27.479 1.00 90.25 107 HIS A O 1
ATOM 797 N N . GLU A 1 108 ? -2.306 -21.249 29.676 1.00 86.25 108 GLU A N 1
ATOM 798 C CA . GLU A 1 108 ? -3.500 -20.451 30.035 1.00 86.25 108 GLU A CA 1
ATOM 799 C C . GLU A 1 108 ? -3.457 -19.054 29.393 1.00 86.25 108 GLU A C 1
ATOM 801 O O . GLU A 1 108 ? -4.455 -18.508 28.923 1.00 86.25 108 GLU A O 1
ATOM 806 N N . ALA A 1 109 ? -2.239 -18.525 29.276 1.00 82.31 109 ALA A N 1
ATOM 807 C CA . ALA A 1 109 ? -1.967 -17.287 28.573 1.00 82.31 109 ALA A CA 1
ATOM 808 C C . ALA A 1 109 ? -2.426 -17.320 27.113 1.00 82.31 109 ALA A C 1
ATOM 810 O O . ALA A 1 109 ? -2.742 -16.265 26.618 1.00 82.31 109 ALA A O 1
ATOM 811 N N . ASP A 1 110 ? -2.522 -18.451 26.419 1.00 86.50 110 ASP A N 1
ATOM 812 C CA . ASP A 1 110 ? -3.006 -18.492 25.029 1.00 86.50 110 ASP A CA 1
ATOM 813 C C . ASP A 1 110 ? -4.523 -18.355 24.913 1.00 86.50 110 ASP A C 1
ATOM 815 O O . ASP A 1 110 ? -5.023 -17.907 23.888 1.00 86.50 110 ASP A O 1
ATOM 819 N N . LEU A 1 111 ? -5.257 -18.724 25.962 1.00 84.69 111 LEU A N 1
ATOM 820 C CA . LEU A 1 111 ? -6.713 -18.584 26.016 1.00 84.69 111 LEU A CA 1
ATOM 821 C C . LEU A 1 111 ? -7.119 -17.170 26.452 1.00 84.69 111 LEU A C 1
ATOM 823 O O . LEU A 1 111 ? -8.173 -16.662 26.061 1.00 84.69 111 LEU A O 1
ATOM 827 N N . VAL A 1 112 ? -6.266 -16.531 27.259 1.00 79.62 112 VAL A N 1
ATOM 828 C CA . VAL A 1 112 ? -6.479 -15.185 27.810 1.00 79.62 112 VAL A CA 1
ATOM 829 C C . VAL A 1 112 ? -5.729 -14.107 27.018 1.00 79.62 112 VAL A C 1
ATOM 831 O O . VAL A 1 112 ? -6.099 -12.932 27.073 1.00 79.62 112 VAL A O 1
ATOM 834 N N . ALA A 1 113 ? -4.678 -14.462 26.273 1.00 61.38 113 ALA A N 1
ATOM 835 C CA . ALA A 1 113 ? -3.877 -13.501 25.531 1.00 61.38 113 ALA A CA 1
ATOM 836 C C . ALA A 1 113 ? -4.719 -12.868 24.439 1.00 61.38 113 ALA A C 1
ATOM 838 O O . ALA A 1 113 ? -5.106 -13.480 23.448 1.00 61.38 113 ALA A O 1
ATOM 839 N N . VAL A 1 114 ? -4.867 -11.559 24.567 1.00 55.16 114 VAL A N 1
ATOM 840 C CA . VAL A 1 114 ? -4.983 -10.706 23.396 1.00 55.16 114 VAL A CA 1
ATOM 841 C C . VAL A 1 114 ? -3.686 -10.920 22.593 1.00 55.16 114 VAL A C 1
ATOM 843 O O . VAL A 1 114 ? -2.614 -10.841 23.208 1.00 55.16 114 VAL A O 1
ATOM 846 N N . PRO A 1 115 ? -3.735 -11.226 21.275 1.00 53.78 115 PRO A N 1
ATOM 847 C CA . PRO A 1 115 ? -2.541 -11.430 20.454 1.00 53.78 115 PRO A CA 1
ATOM 848 C C . PRO A 1 115 ? -1.474 -10.373 20.755 1.00 53.78 115 PRO A C 1
ATOM 850 O O . PRO A 1 115 ? -1.820 -9.240 21.070 1.00 53.78 115 PRO A O 1
ATOM 853 N N . VAL A 1 116 ? -0.179 -10.676 20.639 1.00 45.72 116 VAL A N 1
ATOM 854 C CA . VAL A 1 116 ? 0.898 -9.718 20.991 1.00 45.72 116 VAL A CA 1
ATOM 855 C C . VAL A 1 116 ? 0.763 -8.370 20.255 1.00 45.72 116 VAL A C 1
ATOM 857 O O . VAL A 1 116 ? 1.157 -7.333 20.777 1.00 45.72 116 VAL A O 1
ATOM 860 N N . TRP A 1 117 ? 0.116 -8.342 19.088 1.00 50.69 117 TRP A N 1
ATOM 861 C CA . TRP A 1 117 ? -0.220 -7.114 18.357 1.00 50.69 117 TRP A CA 1
ATOM 862 C C . TRP A 1 117 ? -1.454 -6.346 18.865 1.00 50.69 117 TRP A C 1
ATOM 864 O O . TRP A 1 117 ? -1.702 -5.216 18.441 1.00 50.69 117 TRP A O 1
ATOM 874 N N . ALA A 1 118 ? -2.226 -6.966 19.743 1.00 42.06 118 ALA A N 1
ATOM 875 C CA . ALA A 1 118 ? -3.413 -6.466 20.408 1.00 42.06 118 ALA A CA 1
ATOM 876 C C . ALA A 1 118 ? -3.193 -6.220 21.913 1.00 42.06 118 ALA A C 1
ATOM 878 O O . ALA A 1 118 ? -4.124 -5.778 22.578 1.00 42.06 118 ALA A O 1
ATOM 879 N N . ARG A 1 119 ? -1.975 -6.421 22.447 1.00 37.56 119 ARG A N 1
ATOM 880 C CA . ARG A 1 119 ? -1.558 -5.831 23.729 1.00 37.56 119 ARG A CA 1
ATOM 881 C C . ARG A 1 119 ? -1.386 -4.318 23.539 1.00 37.56 119 ARG A C 1
ATOM 883 O O . ARG A 1 119 ? -0.440 -3.905 22.868 1.00 37.56 119 ARG A O 1
ATOM 890 N N . PRO A 1 120 ? -2.255 -3.466 24.110 1.00 44.06 120 PRO A N 1
ATOM 891 C CA . PRO A 1 120 ? -1.957 -2.056 24.224 1.00 44.06 120 PRO A CA 1
ATOM 892 C C . PRO A 1 120 ? -1.108 -1.900 25.483 1.00 44.06 120 PRO A C 1
ATOM 894 O O . PRO A 1 120 ? -1.624 -2.045 26.591 1.00 44.06 120 PRO A O 1
ATOM 897 N N . GLU A 1 121 ? 0.176 -1.580 25.348 1.00 41.75 121 GLU A N 1
ATOM 898 C CA . GLU A 1 121 ? 0.791 -0.839 26.443 1.00 41.75 121 GLU A CA 1
ATOM 899 C C . GLU A 1 121 ? 0.041 0.493 26.542 1.00 41.75 121 GLU A C 1
ATOM 901 O O . GLU A 1 121 ? 0.020 1.321 25.628 1.00 41.75 121 GLU A O 1
ATOM 906 N N . LEU A 1 122 ? -0.741 0.589 27.614 1.00 43.28 122 LEU A N 1
ATOM 907 C CA . LEU A 1 122 ? -1.607 1.700 27.951 1.00 43.28 122 LEU A CA 1
ATOM 908 C C . LEU A 1 122 ? -0.750 2.899 28.365 1.00 43.28 122 LEU A C 1
ATOM 910 O O . LEU A 1 122 ? -0.500 3.127 29.543 1.00 43.28 122 LEU A O 1
ATOM 914 N N . GLY A 1 123 ? -0.357 3.692 27.376 1.00 36.22 123 GLY A N 1
ATOM 915 C CA . GLY A 1 123 ? 0.003 5.096 27.523 1.00 36.22 123 GLY A CA 1
ATOM 916 C C . GLY A 1 123 ? -0.807 5.913 26.523 1.00 36.22 123 GLY A C 1
ATOM 917 O O . GLY A 1 123 ? -1.107 5.442 25.427 1.00 36.22 123 GLY A O 1
ATOM 918 N N . ALA A 1 124 ? -1.202 7.128 26.888 1.00 44.56 124 ALA A N 1
ATOM 919 C CA . ALA A 1 124 ? -1.894 8.089 26.026 1.00 44.56 124 ALA A CA 1
ATOM 920 C C . ALA A 1 124 ? -0.980 8.656 24.916 1.00 44.56 124 ALA A C 1
ATOM 922 O O . 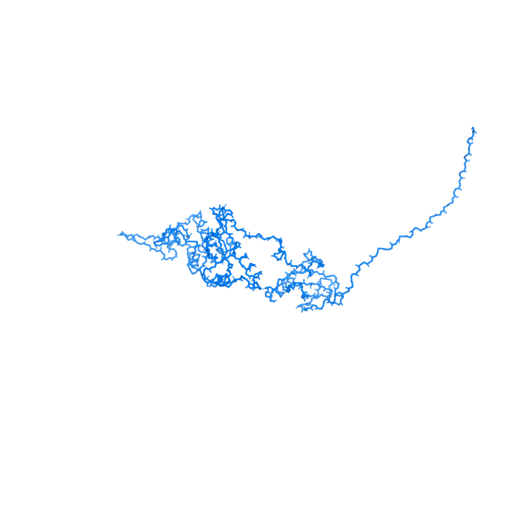ALA A 1 124 ? -1.033 9.843 24.604 1.00 44.56 124 ALA A O 1
ATOM 923 N N . GLU A 1 125 ? -0.119 7.819 24.345 1.00 51.62 125 GLU A N 1
ATOM 924 C CA . GLU A 1 125 ? 0.879 8.218 23.371 1.00 51.62 125 GLU A CA 1
ATOM 925 C C . GLU A 1 125 ? 0.345 7.977 21.965 1.00 51.62 125 GLU A C 1
ATOM 927 O O . GLU A 1 125 ? 0.098 6.856 21.514 1.00 51.62 125 GLU A O 1
ATOM 932 N N . THR A 1 126 ? 0.134 9.091 21.280 1.00 59.31 126 THR A N 1
ATOM 933 C CA . THR A 1 126 ? 0.139 9.207 19.831 1.00 59.31 126 THR A CA 1
ATOM 934 C C . THR A 1 126 ? 1.222 8.294 19.246 1.00 59.31 126 THR A C 1
ATOM 936 O O . THR A 1 126 ? 2.407 8.566 19.410 1.00 59.31 126 THR A O 1
ATOM 939 N N . GLN A 1 127 ? 0.844 7.198 18.579 1.00 65.12 127 GLN A N 1
ATOM 940 C CA . GLN A 1 127 ? 1.819 6.377 17.857 1.00 65.12 127 GLN A CA 1
ATOM 941 C C . GLN A 1 127 ? 2.340 7.177 16.662 1.00 65.12 127 GLN A C 1
ATOM 943 O O . GLN A 1 127 ? 1.641 7.354 15.660 1.00 65.12 127 GLN A O 1
ATOM 948 N N . GLU A 1 128 ? 3.557 7.693 16.806 1.00 74.94 128 GLU A N 1
ATOM 949 C CA . GLU A 1 128 ? 4.248 8.446 15.771 1.00 74.94 128 GLU A CA 1
ATOM 950 C C . GLU A 1 128 ? 4.979 7.511 14.803 1.00 74.94 128 GLU A C 1
ATOM 952 O O . GLU A 1 128 ? 5.667 6.565 15.188 1.00 74.94 128 GLU A O 1
ATOM 957 N N . LEU A 1 129 ? 4.851 7.805 13.514 1.00 74.12 129 LEU A N 1
ATOM 958 C CA . LEU A 1 129 ? 5.645 7.226 12.447 1.00 74.12 129 LEU A CA 1
ATOM 959 C C . LEU A 1 129 ? 6.723 8.214 12.036 1.00 74.12 129 LEU A C 1
ATOM 961 O O . LEU A 1 129 ? 6.444 9.219 11.377 1.00 74.12 129 LEU A O 1
ATOM 965 N N . ALA A 1 130 ? 7.966 7.900 12.383 1.00 71.94 130 ALA A N 1
ATOM 966 C CA . ALA A 1 130 ? 9.112 8.620 11.861 1.00 71.94 130 ALA A CA 1
ATOM 967 C C . ALA A 1 130 ? 9.239 8.381 10.349 1.00 71.94 130 ALA A C 1
ATOM 969 O O . ALA A 1 130 ? 9.224 7.245 9.875 1.00 71.94 130 ALA A O 1
ATOM 970 N N . ALA A 1 131 ? 9.387 9.465 9.593 1.00 62.62 131 ALA A N 1
ATOM 971 C CA . ALA A 1 131 ? 9.792 9.415 8.197 1.00 62.62 131 ALA A CA 1
ATOM 972 C C . ALA A 1 131 ? 11.285 9.785 8.112 1.00 62.62 131 ALA A C 1
ATOM 974 O O . ALA A 1 131 ? 11.693 10.724 8.794 1.00 62.62 131 ALA A O 1
ATOM 975 N N . PRO A 1 132 ? 12.102 9.123 7.268 1.00 55.78 132 PRO A N 1
ATOM 976 C CA . PRO A 1 132 ? 13.564 9.293 7.254 1.00 55.78 132 PRO A CA 1
ATOM 977 C C . PRO A 1 132 ? 14.080 10.726 7.018 1.00 55.78 132 PRO A C 1
ATOM 979 O O . PRO A 1 132 ? 15.261 10.992 7.212 1.00 55.78 132 PRO A O 1
ATOM 982 N N . SER A 1 133 ? 13.228 11.649 6.567 1.00 58.25 133 SER A N 1
ATOM 983 C CA . SER A 1 133 ? 13.618 13.009 6.175 1.00 58.25 133 SER A CA 1
ATOM 984 C C . SER A 1 133 ? 12.553 14.078 6.444 1.00 58.25 133 SER A C 1
ATOM 986 O O . SER A 1 133 ? 12.727 15.237 6.061 1.00 58.25 133 SER A O 1
ATOM 988 N N . THR A 1 134 ? 11.440 13.726 7.095 1.00 68.50 134 THR A N 1
ATOM 989 C CA . THR A 1 134 ? 10.358 14.671 7.402 1.00 68.50 134 THR A CA 1
ATOM 990 C C . THR A 1 134 ? 9.883 14.507 8.831 1.00 68.50 134 THR A C 1
ATOM 992 O O . THR A 1 134 ? 10.028 13.441 9.419 1.00 68.50 134 THR A O 1
ATOM 995 N N . ALA A 1 135 ? 9.268 15.561 9.367 1.00 79.88 135 ALA A N 1
ATOM 996 C CA . ALA A 1 135 ? 8.618 15.487 10.664 1.00 79.88 135 ALA A CA 1
ATOM 997 C C . ALA A 1 135 ? 7.642 14.289 10.731 1.00 79.88 135 ALA A C 1
ATOM 999 O O . ALA A 1 135 ? 7.038 13.958 9.696 1.00 79.88 135 ALA A O 1
ATOM 1000 N N . PRO A 1 136 ? 7.523 13.633 11.900 1.00 88.75 136 PRO A N 1
ATOM 1001 C CA . PRO A 1 136 ? 6.788 12.385 12.023 1.00 88.75 136 PRO A CA 1
ATOM 1002 C C . PRO A 1 136 ? 5.302 12.564 11.702 1.00 88.75 136 PRO A C 1
ATOM 1004 O O . PRO A 1 136 ? 4.734 13.657 11.796 1.00 88.75 136 PRO A O 1
ATOM 1007 N N . PHE A 1 137 ? 4.680 11.470 11.275 1.00 91.31 137 PHE A N 1
ATOM 1008 C CA . PHE A 1 137 ? 3.244 11.389 11.048 1.00 91.31 137 PHE A CA 1
ATOM 1009 C C . PHE A 1 137 ? 2.568 10.757 12.254 1.00 91.31 137 PHE A C 1
ATOM 1011 O O . PHE A 1 137 ? 3.066 9.781 12.802 1.00 91.31 137 PHE A O 1
ATOM 1018 N N . ALA A 1 138 ? 1.404 11.263 12.625 1.00 91.88 138 ALA A N 1
ATOM 1019 C CA . ALA A 1 138 ? 0.668 10.807 13.792 1.00 91.88 138 ALA A CA 1
ATOM 1020 C C . ALA A 1 138 ? -0.815 10.657 13.468 1.00 91.88 138 ALA A C 1
ATOM 1022 O O . ALA A 1 138 ? -1.362 11.430 12.682 1.00 91.88 138 ALA A O 1
ATOM 1023 N N . LEU A 1 139 ? -1.487 9.698 14.102 1.00 91.88 139 LEU A N 1
ATOM 1024 C CA . LEU A 1 139 ? -2.946 9.708 14.180 1.00 91.88 139 LEU A CA 1
ATOM 1025 C C . LEU A 1 139 ? -3.362 10.543 15.385 1.00 91.88 139 LEU A C 1
ATOM 1027 O O . LEU A 1 139 ? -3.039 10.209 16.521 1.00 91.88 139 LEU A O 1
ATOM 1031 N N . ALA A 1 140 ? -4.094 11.620 15.129 1.00 91.38 140 ALA A N 1
ATOM 1032 C CA . ALA A 1 140 ? -4.533 12.556 16.148 1.00 91.38 140 ALA A CA 1
ATOM 1033 C C . ALA A 1 140 ? -6.043 12.785 16.078 1.00 91.38 140 ALA A C 1
ATOM 1035 O O . ALA A 1 140 ? -6.684 12.629 15.034 1.00 91.38 140 ALA A O 1
ATOM 1036 N N . ARG A 1 141 ? -6.610 13.184 17.217 1.00 92.31 141 ARG A N 1
ATOM 1037 C CA . ARG A 1 141 ? -7.976 13.701 17.293 1.00 92.31 141 ARG A CA 1
ATOM 1038 C C . ARG A 1 141 ? -7.975 15.128 16.755 1.00 92.31 141 ARG A C 1
ATOM 1040 O O . ARG A 1 141 ? -7.240 15.970 17.261 1.00 92.31 141 ARG A O 1
ATOM 1047 N N . VAL A 1 142 ? -8.793 15.396 15.745 1.00 91.56 142 VAL A N 1
ATOM 1048 C CA . VAL A 1 142 ? -8.886 16.702 15.092 1.00 91.56 142 VAL A CA 1
ATOM 1049 C C . VAL A 1 142 ? -10.322 17.201 15.154 1.00 91.56 142 VAL A C 1
ATOM 1051 O O . VAL A 1 142 ? -11.234 16.566 14.626 1.00 91.56 142 VAL A O 1
ATOM 1054 N N . SER A 1 143 ? -10.519 18.355 15.785 1.00 91.06 143 SER A N 1
ATOM 1055 C CA . SER A 1 143 ? -11.804 19.055 15.788 1.00 91.06 143 SER A 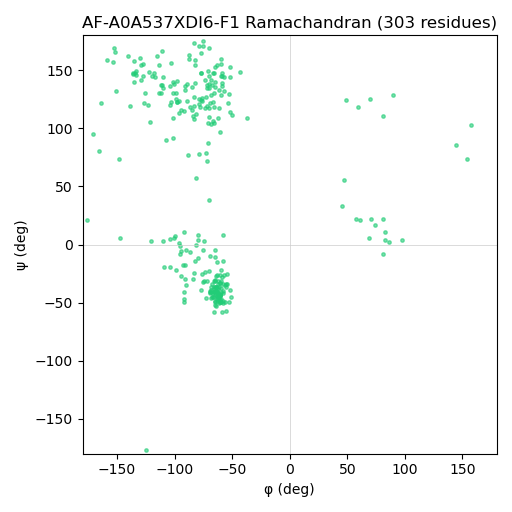CA 1
ATOM 1056 C C . SER A 1 143 ? -11.981 19.802 14.469 1.00 91.06 143 SER A C 1
ATOM 1058 O O . SER A 1 143 ? -11.167 20.657 14.123 1.00 91.06 143 SER A O 1
ATOM 1060 N N . ILE A 1 144 ? -13.041 19.484 13.727 1.00 86.50 144 ILE A N 1
ATOM 1061 C CA . ILE A 1 144 ? -13.358 20.151 12.462 1.00 86.50 144 ILE A CA 1
ATOM 1062 C C . ILE A 1 144 ? -14.429 21.215 12.731 1.00 86.50 144 ILE A C 1
ATOM 1064 O O . ILE A 1 144 ? -15.484 20.871 13.267 1.00 86.50 144 ILE A O 1
ATOM 1068 N N . PRO A 1 145 ? -14.208 22.492 12.360 1.00 89.38 145 PRO A N 1
ATOM 1069 C CA . PRO A 1 145 ? -15.213 23.537 12.524 1.00 89.38 145 PRO A CA 1
ATOM 1070 C C . PRO A 1 145 ? -16.560 23.139 11.906 1.00 89.38 145 PRO A C 1
ATOM 1072 O O . PRO A 1 145 ? -16.620 22.710 10.754 1.00 89.38 145 PRO A O 1
ATOM 1075 N N . GLY A 1 146 ? -17.639 23.273 12.681 1.00 88.81 146 GLY A N 1
ATOM 1076 C CA . GLY A 1 146 ? -18.993 22.902 12.255 1.00 88.81 146 GLY A CA 1
ATOM 1077 C C . GLY A 1 146 ? -19.345 21.416 12.400 1.00 88.81 146 GLY A C 1
ATOM 1078 O O . GLY A 1 146 ? -20.443 21.029 12.008 1.00 88.81 146 GLY A O 1
ATOM 1079 N N . ARG A 1 147 ? -18.461 20.579 12.964 1.00 85.44 147 ARG A N 1
ATOM 1080 C CA . ARG A 1 147 ? -18.783 19.203 13.376 1.00 85.44 147 ARG A CA 1
ATOM 1081 C C . ARG A 1 147 ? -18.768 19.087 14.897 1.00 85.44 147 ARG A C 1
ATOM 1083 O O . ARG A 1 147 ? -17.868 19.603 15.549 1.00 85.44 147 ARG A O 1
ATOM 1090 N N . GLU A 1 148 ? -19.759 18.389 15.446 1.00 87.75 148 GLU A N 1
ATOM 1091 C CA . GLU A 1 148 ? -19.875 18.164 16.895 1.00 87.75 148 GLU A CA 1
ATOM 1092 C C . GLU A 1 148 ? -18.865 17.131 17.412 1.00 87.75 148 GLU A C 1
ATOM 1094 O O . GLU A 1 148 ? -18.398 17.225 18.544 1.00 87.75 148 GLU A O 1
ATOM 1099 N N . LEU A 1 149 ? -18.504 16.156 16.572 1.00 89.44 149 LEU A N 1
ATOM 1100 C CA . LEU A 1 149 ? -17.548 15.106 16.910 1.00 89.44 149 LEU A CA 1
ATOM 1101 C C . LEU A 1 149 ? -16.171 15.415 16.328 1.00 89.44 149 LEU A C 1
ATOM 1103 O O . LEU A 1 149 ? -16.045 15.796 15.161 1.00 89.44 149 LEU A O 1
ATOM 1107 N N . ALA A 1 150 ? -15.133 15.174 17.129 1.00 91.69 150 ALA A N 1
ATOM 1108 C CA . ALA A 1 150 ? -13.767 15.139 16.627 1.00 91.69 150 ALA A CA 1
ATOM 1109 C C . ALA A 1 150 ? -13.596 13.967 15.648 1.00 91.69 150 ALA A C 1
ATOM 1111 O O . ALA A 1 150 ? -14.272 12.942 15.763 1.00 91.69 150 ALA A O 1
ATOM 1112 N N . GLU A 1 151 ? -12.665 14.089 14.707 1.00 93.31 151 GLU A N 1
ATOM 1113 C CA . GLU A 1 151 ? -12.297 13.015 13.783 1.00 93.31 151 GLU A CA 1
ATOM 1114 C C . GLU A 1 151 ? -10.904 12.476 14.091 1.00 93.31 151 GLU A C 1
ATOM 1116 O O . GLU A 1 151 ? -9.992 13.228 14.432 1.00 93.31 151 GLU A O 1
ATOM 1121 N N . LEU A 1 152 ? -10.715 11.169 13.921 1.00 94.50 152 LEU A N 1
ATOM 1122 C CA . LEU A 1 152 ? -9.388 10.564 13.946 1.00 94.50 152 LEU A CA 1
ATOM 1123 C C . LEU A 1 152 ? -8.725 10.744 12.573 1.00 94.50 152 LEU A C 1
ATOM 1125 O O . LEU A 1 152 ? -9.181 10.179 11.575 1.00 94.50 152 LEU A O 1
ATOM 1129 N N . ARG A 1 153 ? -7.663 11.552 12.505 1.00 95.44 153 ARG A N 1
ATOM 1130 C CA . ARG A 1 153 ? -7.011 11.953 11.249 1.00 95.44 153 ARG A CA 1
ATOM 1131 C C . ARG A 1 153 ? -5.497 11.814 11.338 1.00 95.44 153 ARG A C 1
ATOM 1133 O O . ARG A 1 153 ? -4.914 12.013 12.399 1.00 95.44 153 ARG A O 1
ATOM 1140 N N . TRP A 1 154 ? -4.862 11.532 10.202 1.00 95.50 154 TRP A N 1
ATOM 1141 C CA . TRP A 1 154 ? -3.413 11.664 10.093 1.00 95.50 154 TRP A CA 1
ATOM 1142 C C . TRP A 1 154 ? -3.027 13.140 10.120 1.00 95.50 154 TRP A C 1
ATOM 1144 O O . TRP A 1 154 ? -3.620 13.955 9.414 1.00 95.50 154 TRP A O 1
ATOM 1154 N N . THR A 1 155 ? -2.015 13.478 10.900 1.00 93.56 155 THR A N 1
ATOM 1155 C CA . THR A 1 155 ? -1.405 14.802 10.962 1.00 93.56 155 THR A CA 1
ATOM 1156 C C . THR A 1 155 ? 0.106 14.666 10.825 1.00 93.56 155 THR A C 1
ATOM 1158 O O . THR A 1 155 ? 0.680 13.588 10.999 1.00 93.56 155 THR A O 1
ATOM 1161 N N . ARG A 1 156 ? 0.763 15.763 10.455 1.00 91.44 156 ARG A N 1
ATOM 1162 C CA . ARG A 1 156 ? 2.220 15.879 10.552 1.00 91.44 156 ARG A CA 1
ATOM 1163 C C . ARG A 1 156 ? 2.553 16.625 11.836 1.00 91.44 156 ARG A C 1
ATOM 1165 O O . ARG A 1 156 ? 2.107 17.763 11.976 1.00 91.44 156 ARG A O 1
ATOM 1172 N N . SER A 1 157 ? 3.339 16.023 12.725 1.00 83.38 157 SER A N 1
ATOM 1173 C CA . SER A 1 157 ? 3.811 16.694 13.936 1.00 83.38 157 SER A CA 1
ATOM 1174 C C . SER A 1 157 ? 4.661 17.898 13.523 1.00 83.38 157 SER A C 1
ATOM 1176 O O . SER A 1 157 ? 5.680 17.757 12.851 1.00 83.38 157 SER A O 1
ATOM 1178 N N . SER A 1 158 ? 4.246 19.110 13.876 1.00 72.19 158 SER A N 1
ATOM 1179 C CA . SER A 1 158 ? 5.162 20.248 13.944 1.00 72.19 158 SER A CA 1
ATOM 1180 C C . SER A 1 158 ? 5.996 20.019 15.196 1.00 72.19 158 SER A C 1
ATOM 1182 O O . SER A 1 158 ? 5.418 19.944 16.269 1.00 72.19 158 SER A O 1
ATOM 1184 N N . GLY A 1 159 ? 7.317 19.850 15.095 1.00 66.56 159 GLY A N 1
ATOM 1185 C CA . GLY A 1 159 ? 8.201 19.471 16.218 1.00 66.56 159 GLY A CA 1
ATOM 1186 C C . GLY A 1 159 ? 8.201 20.397 17.452 1.00 66.56 159 GLY A C 1
ATOM 1187 O O . GLY A 1 159 ? 9.028 20.230 18.341 1.00 66.56 159 GLY A O 1
ATOM 1188 N N . THR A 1 160 ? 7.301 21.374 17.516 1.00 62.91 160 THR A N 1
ATOM 1189 C CA . THR A 1 160 ? 6.963 22.188 18.678 1.00 62.91 160 THR A CA 1
ATOM 1190 C C . THR A 1 160 ? 5.751 21.595 19.417 1.00 62.91 160 THR A C 1
ATOM 1192 O O . THR A 1 160 ? 4.638 21.634 18.891 1.00 62.91 160 THR A O 1
ATOM 1195 N N . PRO A 1 161 ? 5.910 21.128 20.671 1.00 57.47 161 PRO A N 1
ATOM 1196 C CA . PRO A 1 161 ? 4.834 20.507 21.456 1.00 57.47 161 PRO A CA 1
ATOM 1197 C C . PRO A 1 161 ? 3.666 21.450 21.816 1.00 57.47 161 PRO A C 1
ATOM 1199 O O . PRO A 1 161 ? 2.680 21.007 22.396 1.00 57.47 161 PRO A O 1
ATOM 1202 N N . ALA A 1 162 ? 3.760 22.742 21.486 1.00 50.91 162 ALA A N 1
ATOM 1203 C CA . ALA A 1 162 ? 2.766 23.755 21.840 1.00 50.91 162 ALA A CA 1
ATOM 1204 C C . ALA A 1 162 ? 1.652 23.952 20.790 1.00 50.91 162 ALA A C 1
ATOM 1206 O O . ALA A 1 162 ? 0.599 24.488 21.129 1.00 50.91 162 ALA A O 1
ATOM 1207 N N . GLU A 1 163 ? 1.835 23.510 19.539 1.00 55.88 163 GLU A N 1
ATOM 1208 C CA . GLU A 1 163 ? 0.824 23.667 18.483 1.00 55.88 163 GLU A CA 1
ATOM 1209 C C . GLU A 1 163 ? 0.167 22.328 18.149 1.00 55.88 163 GLU A C 1
ATOM 1211 O O . GLU A 1 163 ? 0.581 21.575 17.268 1.00 55.88 163 GLU A O 1
ATOM 1216 N N . THR A 1 164 ? -0.918 22.042 18.866 1.00 58.59 164 THR A N 1
ATOM 1217 C CA . THR A 1 164 ? -1.810 20.918 18.568 1.00 58.59 164 THR A CA 1
ATOM 1218 C C . THR A 1 164 ? -2.616 21.263 17.309 1.00 58.59 164 THR A C 1
ATOM 1220 O O . THR A 1 164 ? -3.742 21.742 17.401 1.00 58.59 164 THR A O 1
ATOM 1223 N N . GLY A 1 165 ? -2.025 21.131 16.118 1.00 70.25 165 GLY A N 1
ATOM 1224 C CA . GLY A 1 165 ? -2.692 21.622 14.903 1.00 70.25 165 GLY A CA 1
ATOM 1225 C C . GLY A 1 165 ? -1.996 21.364 13.572 1.00 70.25 165 GLY A C 1
ATOM 1226 O O . GLY A 1 165 ? -2.282 22.065 12.603 1.00 70.25 165 GLY A O 1
ATOM 1227 N N . GLY A 1 166 ? -1.088 20.386 13.502 1.00 84.06 166 GLY A N 1
ATOM 1228 C CA . GLY A 1 166 ? -0.409 20.034 12.255 1.00 84.06 166 GLY A CA 1
ATOM 1229 C C . GLY A 1 166 ? -1.382 19.785 11.090 1.00 84.06 166 GLY A C 1
ATOM 1230 O O . GLY A 1 166 ? -2.529 19.382 11.310 1.00 84.06 166 GLY A O 1
ATOM 1231 N N . PRO A 1 167 ? -0.948 20.001 9.833 1.00 92.00 167 PRO A N 1
ATOM 1232 C CA . PRO A 1 167 ? -1.823 19.858 8.678 1.00 92.00 167 PRO A CA 1
ATOM 1233 C C . PRO A 1 167 ? -2.416 18.450 8.627 1.00 92.00 167 PRO A C 1
ATOM 1235 O O . PRO A 1 167 ? -1.694 17.457 8.742 1.00 92.00 167 PRO A O 1
ATOM 1238 N N . VAL A 1 168 ? -3.732 18.381 8.428 1.00 93.62 168 VAL A N 1
ATOM 1239 C CA . VAL A 1 168 ? -4.452 17.122 8.238 1.00 93.62 168 VAL A CA 1
ATOM 1240 C C . VAL A 1 168 ? -4.053 16.509 6.901 1.00 93.62 168 VAL A C 1
ATOM 1242 O O . VAL A 1 168 ? -4.121 17.150 5.852 1.00 93.62 168 VAL A O 1
ATOM 1245 N N . LEU A 1 169 ? -3.667 15.242 6.940 1.00 95.88 169 LEU A N 1
ATOM 1246 C CA . LEU A 1 169 ? -3.246 14.451 5.796 1.00 95.88 169 LEU A CA 1
ATOM 1247 C C . LEU A 1 169 ? -4.246 13.324 5.540 1.00 95.88 169 LEU A C 1
ATOM 1249 O O . LEU A 1 169 ? -4.941 12.857 6.443 1.00 95.88 169 LEU A O 1
ATOM 1253 N N . SER A 1 170 ? -4.311 12.875 4.290 1.00 96.94 170 SER A N 1
ATOM 1254 C CA . SER A 1 170 ? -4.943 11.595 3.969 1.00 96.94 170 SER A CA 1
ATOM 1255 C C . SER A 1 170 ? -3.957 10.454 4.210 1.00 96.94 170 SER A C 1
ATOM 1257 O O . SER A 1 170 ? -2.746 10.632 4.056 1.00 96.94 170 SER A O 1
ATOM 1259 N N . LEU A 1 171 ? -4.466 9.253 4.485 1.00 96.88 171 LEU A N 1
ATOM 1260 C CA . LEU A 1 171 ? -3.665 8.030 4.567 1.00 96.88 171 LEU A CA 1
ATOM 1261 C C . LEU A 1 171 ? -2.795 7.841 3.316 1.00 96.88 171 LEU A C 1
ATOM 1263 O O . LEU A 1 171 ? -1.624 7.483 3.405 1.00 96.88 171 LEU A O 1
ATOM 1267 N N . ARG A 1 172 ? -3.338 8.161 2.137 1.00 96.88 172 ARG A N 1
ATOM 1268 C CA . ARG A 1 172 ? -2.582 8.108 0.883 1.00 96.88 172 ARG A CA 1
ATOM 1269 C C . ARG A 1 172 ? -1.418 9.102 0.872 1.00 96.88 172 ARG A C 1
ATOM 1271 O O . ARG A 1 172 ? -0.346 8.768 0.389 1.00 96.88 172 ARG A O 1
ATOM 1278 N N . ALA A 1 173 ? -1.583 10.312 1.397 1.00 95.75 173 ALA A N 1
ATOM 1279 C CA . ALA A 1 173 ? -0.466 11.251 1.485 1.00 95.75 173 ALA A CA 1
ATOM 1280 C C . ALA A 1 173 ? 0.646 10.726 2.410 1.00 95.75 173 ALA A C 1
ATOM 1282 O O . ALA A 1 173 ? 1.819 10.845 2.063 1.00 95.75 173 ALA A O 1
ATOM 1283 N N . VAL A 1 174 ? 0.279 10.097 3.533 1.00 95.69 174 VAL A N 1
ATOM 1284 C CA . VAL A 1 174 ? 1.234 9.482 4.471 1.00 95.69 174 VAL A CA 1
ATOM 1285 C C . VAL A 1 174 ? 1.985 8.324 3.813 1.00 95.69 174 VAL A C 1
ATOM 1287 O O . VAL A 1 174 ? 3.209 8.353 3.759 1.00 95.69 174 VAL A O 1
ATOM 1290 N N . ILE A 1 175 ? 1.276 7.356 3.225 1.00 95.75 175 ILE A N 1
ATOM 1291 C CA . ILE A 1 175 ? 1.891 6.210 2.527 1.00 95.75 175 ILE A CA 1
ATOM 1292 C C . ILE A 1 175 ? 2.804 6.676 1.391 1.00 95.75 175 ILE A C 1
ATOM 1294 O O . ILE A 1 175 ? 3.898 6.151 1.221 1.00 95.75 175 ILE A O 1
ATOM 1298 N N . GLY A 1 176 ? 2.371 7.677 0.621 1.00 94.81 176 GLY A N 1
ATOM 1299 C CA . GLY A 1 176 ? 3.168 8.221 -0.474 1.00 94.81 176 GLY A CA 1
ATOM 1300 C C . GLY A 1 176 ? 4.451 8.889 0.017 1.00 94.81 176 GLY A C 1
ATOM 1301 O O . GLY A 1 176 ? 5.480 8.763 -0.630 1.00 94.81 176 GLY A O 1
ATOM 1302 N N . ALA A 1 177 ? 4.406 9.568 1.165 1.00 93.19 177 ALA A N 1
ATOM 1303 C CA . ALA A 1 177 ? 5.592 10.166 1.770 1.00 93.19 177 ALA A CA 1
ATOM 1304 C C . ALA A 1 177 ? 6.554 9.121 2.359 1.00 93.19 177 ALA A C 1
ATOM 1306 O O . ALA A 1 177 ? 7.759 9.349 2.357 1.00 93.19 177 ALA A O 1
ATOM 1307 N N . LEU A 1 178 ? 6.030 7.995 2.849 1.00 92.75 178 LEU A N 1
ATOM 1308 C CA . LEU A 1 178 ? 6.828 6.871 3.348 1.00 92.75 178 LEU A CA 1
ATOM 1309 C C . LEU A 1 178 ? 7.329 5.947 2.225 1.00 92.75 178 LEU A C 1
ATOM 1311 O O . LEU A 1 178 ? 8.170 5.092 2.481 1.00 92.75 178 LEU A O 1
ATOM 1315 N N . GLU A 1 179 ? 6.770 6.074 1.017 1.00 93.94 179 GLU A N 1
ATOM 1316 C CA . GLU A 1 179 ? 6.903 5.118 -0.091 1.00 93.94 179 GLU A CA 1
ATOM 1317 C C . GLU A 1 179 ? 6.720 3.648 0.345 1.00 93.94 179 GLU A C 1
ATOM 1319 O O . GLU A 1 179 ? 7.310 2.725 -0.219 1.00 93.94 179 GLU A O 1
ATOM 1324 N N . SER A 1 180 ? 5.864 3.424 1.347 1.00 92.56 180 SER A N 1
ATOM 1325 C CA . SER A 1 180 ? 5.577 2.105 1.906 1.00 92.56 180 SER A CA 1
ATOM 1326 C C . SER A 1 180 ? 4.155 2.042 2.459 1.00 92.56 180 SER A C 1
ATOM 1328 O O . SER A 1 180 ? 3.721 2.941 3.183 1.00 92.56 180 SER A O 1
ATOM 1330 N N . TYR A 1 181 ? 3.414 0.986 2.100 1.00 92.19 181 TYR A N 1
ATOM 1331 C CA . TYR A 1 181 ? 2.033 0.770 2.555 1.00 92.19 181 TYR A CA 1
ATOM 1332 C C . TYR A 1 181 ? 1.958 0.549 4.064 1.00 92.19 181 TYR A C 1
ATOM 1334 O O . TYR A 1 181 ? 1.175 1.192 4.768 1.00 92.19 181 TYR A O 1
ATOM 1342 N N . GLU A 1 182 ? 2.801 -0.354 4.550 1.00 92.12 182 GLU A N 1
ATOM 1343 C CA . GLU A 1 182 ? 3.049 -0.542 5.971 1.00 92.12 182 GLU A CA 1
ATOM 1344 C C . GLU A 1 182 ? 4.200 0.384 6.371 1.00 92.12 182 GLU A C 1
ATOM 1346 O O . GLU A 1 182 ? 5.147 0.520 5.594 1.00 92.12 182 GLU A O 1
ATOM 1351 N N . PRO A 1 183 ? 4.163 1.082 7.518 1.00 92.88 183 PRO A N 1
ATOM 1352 C CA . PRO A 1 183 ? 3.344 0.859 8.721 1.00 92.88 183 PRO A CA 1
ATOM 1353 C C . PRO A 1 183 ? 2.031 1.666 8.819 1.00 92.88 183 PRO A C 1
ATOM 1355 O O . PRO A 1 183 ? 1.227 1.435 9.726 1.00 92.88 183 PRO A O 1
ATOM 1358 N N . ALA A 1 184 ? 1.792 2.624 7.919 1.00 93.94 184 ALA A N 1
ATOM 1359 C CA . ALA A 1 184 ? 0.648 3.537 8.023 1.00 93.94 184 ALA A CA 1
ATOM 1360 C C . ALA A 1 184 ? -0.709 2.823 7.908 1.00 93.94 184 ALA A C 1
ATOM 1362 O O . ALA A 1 184 ? -1.664 3.184 8.605 1.00 93.94 184 ALA A O 1
ATOM 1363 N N . ARG A 1 185 ? -0.803 1.787 7.063 1.00 94.94 185 ARG A N 1
ATOM 1364 C CA . ARG A 1 185 ? -2.012 0.967 6.936 1.00 94.94 185 ARG A CA 1
ATOM 1365 C C . ARG A 1 185 ? -2.311 0.199 8.227 1.00 94.94 185 ARG A C 1
ATOM 1367 O O . ARG A 1 185 ? -3.414 0.355 8.748 1.00 94.94 185 ARG A O 1
ATOM 1374 N N . THR A 1 186 ? -1.348 -0.544 8.778 1.00 90.94 186 THR A N 1
ATOM 1375 C CA . THR A 1 186 ? -1.503 -1.266 10.057 1.00 90.94 186 THR A CA 1
ATOM 1376 C C . THR A 1 186 ? -1.975 -0.348 11.181 1.00 90.94 186 THR A C 1
ATOM 1378 O O . THR A 1 186 ? -2.954 -0.661 11.861 1.00 90.94 186 THR A O 1
ATOM 1381 N N . LEU A 1 187 ? -1.332 0.810 11.359 1.00 93.75 187 LEU A N 1
ATOM 1382 C CA . LEU A 1 187 ? -1.724 1.758 12.405 1.00 93.75 187 LEU A CA 1
ATOM 1383 C C . LEU A 1 187 ? -3.138 2.303 12.198 1.00 93.75 187 LEU A C 1
ATOM 1385 O O . LEU A 1 187 ? -3.912 2.379 13.150 1.00 93.75 187 LEU A O 1
ATOM 1389 N N . SER A 1 188 ? -3.506 2.617 10.956 1.00 95.44 188 SER A N 1
ATOM 1390 C CA . SER A 1 188 ? -4.848 3.109 10.629 1.00 95.44 188 SER A CA 1
ATOM 1391 C C . SER A 1 188 ? -5.931 2.078 10.938 1.00 95.44 188 SER A C 1
ATOM 1393 O O . SER A 1 188 ? -6.948 2.430 11.533 1.00 95.44 188 SER A O 1
ATOM 1395 N N . VAL A 1 189 ? -5.712 0.809 10.575 1.00 94.00 189 VAL A N 1
ATOM 1396 C CA . VAL A 1 189 ? -6.654 -0.287 10.860 1.00 94.00 189 VAL A CA 1
ATOM 1397 C C . VAL A 1 189 ? -6.829 -0.461 12.367 1.00 94.00 189 VAL A C 1
ATOM 1399 O O . VAL A 1 189 ? -7.958 -0.447 12.860 1.00 94.00 189 VAL A O 1
ATOM 1402 N N . ARG A 1 190 ? -5.721 -0.551 13.115 1.00 90.38 190 ARG A N 1
ATOM 1403 C CA . ARG A 1 190 ? -5.758 -0.712 14.577 1.00 90.38 190 ARG A CA 1
ATOM 1404 C C . ARG A 1 190 ? -6.459 0.453 15.262 1.00 90.38 190 ARG A C 1
ATOM 1406 O O . ARG A 1 190 ? -7.291 0.236 16.140 1.00 90.38 190 ARG A O 1
ATOM 1413 N N . ALA A 1 191 ? -6.161 1.683 14.855 1.00 91.31 191 ALA A N 1
ATOM 1414 C CA . ALA A 1 191 ? -6.756 2.864 15.461 1.00 91.31 191 ALA A CA 1
ATOM 1415 C C . ALA A 1 191 ? -8.255 2.987 15.135 1.00 91.31 191 ALA A C 1
ATOM 1417 O O . ALA A 1 191 ? -9.051 3.286 16.025 1.00 91.31 191 ALA A O 1
ATOM 1418 N N . ALA A 1 192 ? -8.661 2.682 13.896 1.00 92.81 192 ALA A N 1
ATOM 1419 C CA . ALA A 1 192 ? -10.071 2.640 13.513 1.00 92.81 192 ALA A CA 1
ATOM 1420 C C . ALA A 1 192 ? -10.848 1.575 14.306 1.00 92.81 192 ALA A C 1
ATOM 1422 O O . ALA A 1 192 ? -11.954 1.845 14.768 1.00 92.81 192 ALA A O 1
ATOM 1423 N N . ALA A 1 193 ? -10.265 0.388 14.511 1.00 89.19 193 ALA A N 1
ATOM 1424 C CA . ALA A 1 193 ? -10.865 -0.665 15.328 1.00 89.19 193 ALA A CA 1
ATOM 1425 C C . ALA A 1 193 ? -10.980 -0.252 16.805 1.00 89.19 193 ALA A C 1
ATOM 1427 O O . ALA A 1 193 ? -12.059 -0.346 17.386 1.00 89.19 193 ALA A O 1
ATOM 1428 N N . ARG A 1 194 ? -9.897 0.278 17.390 1.00 89.56 194 ARG A N 1
ATOM 1429 C CA . ARG A 1 194 ? -9.837 0.711 18.797 1.00 89.56 194 ARG A CA 1
ATOM 1430 C C . ARG A 1 194 ? -10.889 1.763 19.142 1.00 89.56 194 ARG A C 1
ATOM 1432 O O . ARG A 1 194 ? -11.455 1.725 20.229 1.00 89.56 194 ARG A O 1
ATOM 1439 N N . HIS A 1 195 ? -11.132 2.707 18.238 1.00 89.00 195 HIS A N 1
ATOM 1440 C CA . HIS A 1 195 ? -12.031 3.836 18.479 1.00 89.00 195 HIS A CA 1
ATOM 1441 C C . HIS A 1 195 ? -13.432 3.653 17.884 1.00 89.00 195 HIS A C 1
ATOM 1443 O O . HIS A 1 195 ? -14.234 4.580 17.941 1.00 89.00 195 HIS A O 1
ATOM 1449 N N . ARG A 1 196 ? -13.765 2.468 17.353 1.00 89.50 196 ARG A N 1
ATOM 1450 C CA . ARG A 1 196 ? -15.065 2.207 16.711 1.00 89.50 196 ARG A CA 1
ATOM 1451 C C . ARG A 1 196 ? -16.261 2.466 17.635 1.00 89.50 196 ARG A C 1
ATOM 1453 O O . ARG A 1 196 ? -17.302 2.902 17.156 1.00 89.50 196 ARG A O 1
ATOM 1460 N N . SER A 1 197 ? -16.106 2.205 18.931 1.00 86.44 197 SER A N 1
ATOM 1461 C CA . SER A 1 197 ? -17.171 2.350 19.933 1.00 86.44 197 SER A CA 1
ATOM 1462 C C . SER A 1 197 ? -17.075 3.642 20.754 1.00 86.44 197 SER A C 1
ATOM 1464 O O . SER A 1 197 ? -17.825 3.794 21.713 1.00 86.44 197 SER A O 1
ATOM 1466 N N . ASP A 1 198 ? -16.147 4.554 20.436 1.00 88.25 198 ASP A N 1
ATOM 1467 C CA . ASP A 1 198 ? -15.987 5.825 21.156 1.00 88.25 198 ASP A CA 1
ATOM 1468 C C . ASP A 1 198 ? -16.992 6.861 20.614 1.00 88.25 198 ASP A C 1
ATOM 1470 O O . ASP A 1 198 ? -16.798 7.377 19.512 1.00 88.25 198 ASP A O 1
ATOM 1474 N N . PRO A 1 199 ? -18.055 7.224 21.361 1.00 88.75 199 PRO A N 1
ATOM 1475 C CA . PRO A 1 199 ? -19.078 8.142 20.860 1.00 88.75 199 PRO A CA 1
ATOM 1476 C C . PRO A 1 199 ? -18.567 9.580 20.697 1.00 88.75 199 PRO A C 1
ATOM 1478 O O . PRO A 1 199 ? -19.270 10.411 20.133 1.00 88.75 199 PRO A O 1
ATOM 1481 N N . ARG A 1 200 ? -17.367 9.901 21.202 1.00 89.62 200 ARG A N 1
ATOM 1482 C CA . ARG A 1 200 ? -16.770 11.244 21.128 1.00 89.62 200 ARG A CA 1
ATOM 1483 C C . ARG A 1 200 ? -15.834 11.415 19.932 1.00 89.62 200 ARG A C 1
ATOM 1485 O O . ARG A 1 200 ? -15.322 12.516 19.724 1.00 89.62 200 ARG A O 1
ATOM 1492 N N . LEU A 1 201 ? -15.573 10.349 19.175 1.00 92.69 201 LEU A N 1
ATOM 1493 C CA . LEU A 1 201 ? -14.578 10.336 18.110 1.00 92.69 201 LEU A CA 1
ATOM 1494 C C . LEU A 1 201 ? -15.093 9.588 16.880 1.00 92.69 201 LEU A C 1
ATOM 1496 O O . LEU A 1 201 ? -15.333 8.388 16.909 1.00 92.69 201 LEU A O 1
ATOM 1500 N N . SER A 1 202 ? -15.184 10.288 15.756 1.00 93.19 202 SER A N 1
ATOM 1501 C CA . SER A 1 202 ? -15.533 9.680 14.478 1.00 93.19 202 SER A CA 1
ATOM 1502 C C . SER A 1 202 ? -14.309 9.057 13.800 1.00 93.19 202 SER A C 1
ATOM 1504 O O . SER A 1 202 ? -13.299 9.724 13.556 1.00 93.19 202 SER A O 1
ATOM 1506 N N . VAL A 1 203 ? -14.422 7.776 13.435 1.00 95.69 203 VAL A N 1
ATOM 1507 C CA . VAL A 1 203 ? -13.436 7.029 12.624 1.00 95.69 203 VAL A CA 1
ATOM 1508 C C . VAL A 1 203 ? -13.881 6.832 11.169 1.00 95.69 203 VAL A C 1
ATOM 1510 O O . VAL A 1 203 ? -13.203 6.152 10.394 1.00 95.69 203 VAL A O 1
ATOM 1513 N N . ALA A 1 204 ? -15.019 7.414 10.776 1.00 93.06 204 ALA A N 1
ATOM 1514 C CA . ALA A 1 204 ? -15.645 7.168 9.476 1.00 93.06 204 ALA A CA 1
ATOM 1515 C C . ALA A 1 204 ? -14.741 7.583 8.306 1.00 93.06 204 ALA A C 1
ATOM 1517 O O . ALA A 1 204 ? -14.543 6.815 7.366 1.00 93.06 204 ALA A O 1
ATOM 1518 N N . THR A 1 205 ? -14.125 8.767 8.383 1.00 95.50 205 THR A N 1
ATOM 1519 C CA . THR A 1 205 ? -13.260 9.268 7.308 1.00 95.50 205 THR A CA 1
ATOM 1520 C C . THR A 1 205 ? -12.004 8.408 7.144 1.00 95.50 205 THR A C 1
ATOM 1522 O O . THR A 1 205 ? -11.615 8.111 6.016 1.00 95.50 205 THR A O 1
ATOM 1525 N N . LEU A 1 206 ? -11.389 7.968 8.250 1.00 96.44 206 LEU A N 1
ATOM 1526 C CA . LEU A 1 206 ? -10.227 7.071 8.224 1.00 96.44 206 LEU A CA 1
ATOM 1527 C C . LEU A 1 206 ? -10.590 5.694 7.644 1.00 96.44 206 LEU A C 1
ATOM 1529 O O . LEU A 1 206 ? -9.854 5.164 6.814 1.00 96.44 206 LEU A O 1
ATOM 1533 N N . SER A 1 207 ? -11.750 5.151 8.019 1.00 95.31 207 SER A N 1
ATOM 1534 C CA . SER A 1 207 ? -12.255 3.873 7.492 1.00 95.31 207 SER A CA 1
ATOM 1535 C C . SER A 1 207 ? -12.522 3.954 5.985 1.00 95.31 207 SER A C 1
ATOM 1537 O O . SER A 1 207 ? -12.050 3.115 5.224 1.00 95.31 207 SER A O 1
ATOM 1539 N N . ALA A 1 208 ? -13.154 5.035 5.522 1.00 93.81 208 ALA A N 1
ATOM 1540 C CA . ALA A 1 208 ? -13.381 5.262 4.096 1.00 93.81 208 ALA A CA 1
ATOM 1541 C C . ALA A 1 208 ? -12.068 5.458 3.309 1.00 93.81 208 ALA A C 1
ATOM 1543 O O . ALA A 1 208 ? -11.983 5.119 2.128 1.00 93.81 208 ALA A O 1
ATOM 1544 N N . GLU A 1 209 ? -11.025 6.024 3.926 1.00 97.88 209 GLU A N 1
ATOM 1545 C CA . GLU A 1 209 ? -9.691 6.0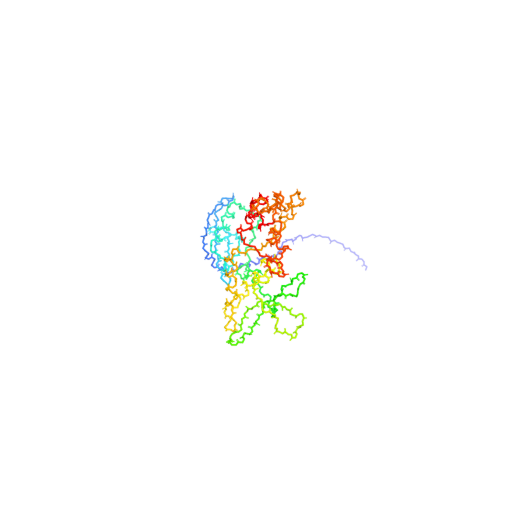94 3.318 1.00 97.88 209 GLU A CA 1
ATOM 1546 C C . GLU A 1 209 ? -9.034 4.714 3.192 1.00 97.88 209 GLU A C 1
ATOM 1548 O O . GLU A 1 209 ? -8.424 4.443 2.157 1.00 97.88 209 GLU A O 1
ATOM 1553 N N . LEU A 1 210 ? -9.188 3.841 4.193 1.00 97.44 210 LEU A N 1
ATOM 1554 C CA . LEU A 1 210 ? -8.721 2.451 4.146 1.00 97.44 210 LEU A CA 1
ATOM 1555 C C . LEU A 1 210 ? -9.418 1.652 3.040 1.00 97.44 210 LEU A C 1
ATOM 1557 O O . LEU A 1 210 ? -8.747 0.983 2.256 1.00 97.44 210 LEU A O 1
ATOM 1561 N N . GLU A 1 211 ? -10.739 1.772 2.923 1.00 93.12 211 GLU A N 1
ATOM 1562 C CA . GLU A 1 211 ? -11.521 1.123 1.863 1.00 93.12 211 GLU A CA 1
ATOM 1563 C C . GLU A 1 211 ? -11.090 1.604 0.472 1.00 93.12 211 GLU A C 1
ATOM 1565 O O . GLU A 1 211 ? -10.799 0.795 -0.412 1.00 93.12 211 GLU A O 1
ATOM 1570 N N . ARG A 1 212 ? -10.957 2.926 0.279 1.00 96.25 212 ARG A N 1
ATOM 1571 C CA . ARG A 1 212 ? -10.461 3.493 -0.987 1.00 96.25 212 ARG A CA 1
ATOM 1572 C C . ARG A 1 212 ? -9.044 3.043 -1.314 1.00 96.25 212 ARG A C 1
ATOM 1574 O O . ARG A 1 212 ? -8.728 2.869 -2.487 1.00 96.25 212 ARG A O 1
ATOM 1581 N N . LEU A 1 213 ? -8.180 2.896 -0.310 1.00 96.31 213 LEU A N 1
ATOM 1582 C CA . LEU A 1 213 ? -6.821 2.400 -0.507 1.00 96.31 213 LEU A CA 1
ATOM 1583 C C . LEU A 1 213 ? -6.838 0.941 -0.978 1.00 96.31 213 LEU A C 1
ATOM 1585 O O . LEU A 1 213 ? -6.140 0.626 -1.936 1.00 96.31 213 LEU A O 1
ATOM 1589 N N . ALA A 1 214 ? -7.653 0.088 -0.351 1.00 92.50 214 ALA A N 1
ATOM 1590 C CA . ALA A 1 214 ? -7.773 -1.328 -0.696 1.00 92.50 214 ALA A CA 1
ATOM 1591 C C . ALA A 1 214 ? -8.363 -1.555 -2.098 1.00 92.50 214 ALA A C 1
ATOM 1593 O O . ALA A 1 214 ? -7.929 -2.456 -2.809 1.00 92.50 214 ALA A O 1
ATOM 1594 N N . ALA A 1 215 ? -9.314 -0.718 -2.519 1.00 93.69 215 ALA A N 1
ATOM 1595 C CA . ALA A 1 215 ? -9.946 -0.812 -3.836 1.00 93.69 215 ALA A CA 1
ATOM 1596 C C . ALA A 1 215 ? -9.189 -0.062 -4.955 1.00 93.69 215 ALA A C 1
ATOM 1598 O O . ALA A 1 215 ? -9.578 -0.125 -6.122 1.00 93.69 215 ALA A O 1
ATOM 1599 N N . SER A 1 216 ? -8.140 0.700 -4.628 1.00 96.00 216 SER A N 1
ATOM 1600 C CA . SER A 1 216 ? -7.473 1.595 -5.579 1.00 96.00 216 SER A CA 1
ATOM 1601 C C . SER A 1 216 ? -6.565 0.825 -6.548 1.00 96.00 216 SER A C 1
ATOM 1603 O O . SER A 1 216 ? -5.598 0.212 -6.101 1.00 96.00 216 SER A O 1
ATOM 1605 N N . PRO A 1 217 ? -6.722 0.982 -7.879 1.00 96.31 217 PRO A N 1
ATOM 1606 C CA . PRO A 1 217 ? -5.789 0.409 -8.853 1.00 96.31 217 PRO A CA 1
ATOM 1607 C C . PRO A 1 217 ? -4.461 1.178 -8.930 1.00 96.31 217 PRO A C 1
ATOM 1609 O O . PRO A 1 217 ? -3.564 0.811 -9.685 1.00 96.31 217 PRO A O 1
ATOM 1612 N N . ILE A 1 218 ? -4.340 2.295 -8.212 1.00 96.38 218 ILE A N 1
ATOM 1613 C CA . ILE A 1 218 ? -3.134 3.114 -8.187 1.00 96.38 218 ILE A CA 1
ATOM 1614 C C . ILE A 1 218 ? -2.244 2.654 -7.030 1.00 96.38 218 ILE A C 1
ATOM 1616 O O . ILE A 1 218 ? -2.603 2.851 -5.863 1.00 96.38 218 ILE A O 1
ATOM 1620 N N . VAL A 1 219 ? -1.074 2.124 -7.369 1.00 96.69 219 VAL A N 1
ATOM 1621 C CA . VAL A 1 219 ? -0.101 1.505 -6.467 1.00 96.69 219 VAL A CA 1
ATOM 1622 C C . VAL A 1 219 ? 1.178 2.328 -6.318 1.00 96.69 219 VAL A C 1
ATOM 1624 O O . VAL A 1 219 ? 1.397 3.277 -7.075 1.00 96.69 219 VAL A O 1
ATOM 1627 N N . LEU A 1 220 ? 2.007 2.010 -5.323 1.00 96.94 220 LEU A N 1
ATOM 1628 C CA . LEU A 1 220 ? 3.324 2.632 -5.171 1.00 96.94 220 LEU A CA 1
ATOM 1629 C C . LEU A 1 220 ? 4.268 2.207 -6.304 1.00 96.94 220 LEU A C 1
ATOM 1631 O O . LEU A 1 220 ? 4.274 1.052 -6.718 1.00 96.94 220 LEU A O 1
ATOM 1635 N N . ASN A 1 221 ? 5.093 3.133 -6.790 1.00 97.06 221 ASN A N 1
ATOM 1636 C CA . ASN A 1 221 ? 6.059 2.874 -7.862 1.00 97.06 221 ASN A CA 1
ATOM 1637 C C . ASN A 1 221 ? 7.482 2.560 -7.372 1.00 97.06 221 ASN A C 1
ATOM 1639 O O . ASN A 1 221 ? 8.354 2.355 -8.212 1.00 97.06 221 ASN A O 1
ATOM 1643 N N . ARG A 1 222 ? 7.725 2.516 -6.052 1.00 96.88 222 ARG A N 1
ATOM 1644 C CA . ARG A 1 222 ? 9.057 2.280 -5.467 1.00 96.88 222 ARG A CA 1
ATOM 1645 C C . ARG A 1 222 ? 9.695 0.987 -5.979 1.00 96.88 222 ARG A C 1
ATOM 1647 O O . ARG A 1 222 ? 10.717 1.048 -6.638 1.00 96.88 222 ARG A O 1
ATOM 1654 N N . LEU A 1 223 ? 9.037 -0.159 -5.801 1.00 96.38 223 LEU A N 1
ATOM 1655 C CA . LEU A 1 223 ? 9.617 -1.443 -6.218 1.00 96.38 223 LEU A CA 1
ATOM 1656 C C . LEU A 1 223 ? 9.794 -1.558 -7.741 1.00 96.38 223 LEU A C 1
ATOM 1658 O O . LEU A 1 223 ? 10.735 -2.182 -8.225 1.00 96.38 223 LEU A O 1
ATOM 1662 N N . LEU A 1 224 ? 8.927 -0.900 -8.520 1.00 97.94 224 LEU A N 1
ATOM 1663 C CA . LEU A 1 224 ? 9.106 -0.804 -9.969 1.00 97.94 224 LEU A CA 1
ATOM 1664 C C . LEU A 1 224 ? 10.351 0.012 -10.336 1.00 97.94 224 LEU A C 1
ATOM 1666 O O . LEU A 1 224 ? 11.063 -0.347 -11.271 1.00 97.94 224 LEU A O 1
ATOM 1670 N N . ARG A 1 225 ? 10.601 1.112 -9.621 1.00 97.94 225 ARG A N 1
ATOM 1671 C CA . ARG A 1 225 ? 11.809 1.929 -9.765 1.00 97.94 225 ARG A CA 1
ATOM 1672 C C . ARG A 1 225 ? 13.049 1.093 -9.469 1.00 97.94 225 ARG A C 1
ATOM 1674 O O . ARG A 1 225 ? 13.910 1.018 -10.337 1.00 97.94 225 ARG A O 1
ATOM 1681 N N . ASP A 1 226 ? 13.059 0.367 -8.355 1.00 97.75 226 ASP A N 1
ATOM 1682 C CA . ASP A 1 226 ? 14.163 -0.520 -7.966 1.00 97.75 226 ASP A CA 1
ATOM 1683 C C . ASP A 1 226 ? 14.409 -1.619 -9.019 1.00 97.75 226 ASP A C 1
ATOM 1685 O O . ASP A 1 226 ? 15.546 -1.931 -9.377 1.00 97.75 226 ASP A O 1
ATOM 1689 N N . ALA A 1 227 ? 13.342 -2.204 -9.575 1.00 97.81 227 ALA A N 1
ATOM 1690 C CA . ALA A 1 227 ? 13.441 -3.190 -10.652 1.00 97.81 227 ALA A CA 1
ATOM 1691 C C . ALA A 1 227 ? 14.019 -2.596 -11.950 1.00 97.81 227 ALA A C 1
ATOM 1693 O O . ALA A 1 227 ? 14.835 -3.235 -12.615 1.00 97.81 227 ALA A O 1
ATOM 1694 N N . VAL A 1 228 ? 13.631 -1.368 -12.313 1.00 98.12 228 VAL A N 1
ATOM 1695 C CA . VAL A 1 228 ? 14.218 -0.665 -13.464 1.00 98.12 228 VAL A CA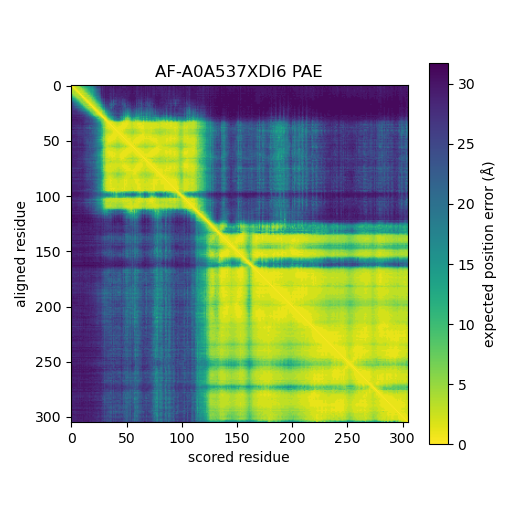 1
ATOM 1696 C C . VAL A 1 228 ? 15.686 -0.330 -13.211 1.00 98.12 228 VAL A C 1
ATOM 1698 O O . VAL A 1 228 ? 16.498 -0.510 -14.112 1.00 98.12 228 VAL A O 1
ATOM 1701 N N . GLU A 1 229 ? 16.039 0.135 -12.016 1.00 97.75 229 GLU A N 1
ATOM 1702 C CA . GLU A 1 229 ? 17.423 0.455 -11.654 1.00 97.75 229 GLU A CA 1
ATOM 1703 C C . GLU A 1 229 ? 18.329 -0.779 -11.742 1.00 97.75 229 GLU A C 1
ATOM 1705 O O . GLU A 1 229 ? 19.397 -0.696 -12.350 1.00 97.75 229 GLU A O 1
ATOM 1710 N N . ARG A 1 230 ? 17.868 -1.943 -11.259 1.00 97.69 230 ARG A N 1
ATOM 1711 C CA . ARG A 1 230 ? 18.560 -3.232 -11.451 1.00 97.69 230 ARG A CA 1
ATOM 1712 C C . ARG A 1 230 ? 18.749 -3.569 -12.930 1.00 97.69 230 ARG A C 1
ATOM 1714 O O . ARG A 1 230 ? 19.870 -3.801 -13.365 1.00 97.69 230 ARG A O 1
ATOM 1721 N N . ALA A 1 231 ? 17.686 -3.501 -13.732 1.00 97.81 231 ALA A N 1
ATOM 1722 C CA . ALA A 1 231 ? 17.783 -3.785 -15.165 1.00 97.81 231 ALA A CA 1
ATOM 1723 C C . ALA A 1 231 ? 18.744 -2.833 -15.902 1.00 97.81 231 ALA A C 1
ATOM 1725 O O . ALA A 1 231 ? 19.402 -3.231 -16.865 1.00 97.81 231 ALA A O 1
ATOM 1726 N N . VAL A 1 232 ? 18.833 -1.573 -15.461 1.00 97.94 232 VAL A N 1
ATOM 1727 C CA . VAL A 1 232 ? 19.798 -0.603 -15.992 1.00 97.94 232 VAL A CA 1
ATOM 1728 C C . VAL A 1 232 ? 21.226 -0.962 -15.594 1.00 97.94 232 VAL A C 1
ATOM 1730 O O . VAL A 1 232 ? 22.115 -0.886 -16.443 1.00 97.94 232 VAL A O 1
ATOM 1733 N N . ALA A 1 233 ? 21.447 -1.393 -14.351 1.00 97.50 233 ALA A N 1
ATOM 1734 C CA . ALA A 1 233 ? 22.742 -1.903 -13.905 1.00 97.50 233 ALA A CA 1
ATOM 1735 C C . ALA A 1 233 ? 23.185 -3.141 -14.711 1.00 97.50 233 ALA A C 1
ATOM 1737 O O . ALA A 1 233 ? 24.365 -3.261 -15.035 1.00 97.50 233 ALA A O 1
ATOM 1738 N N . ASP A 1 234 ? 22.235 -3.974 -15.146 1.00 97.62 234 ASP A N 1
ATOM 1739 C CA . ASP A 1 234 ? 22.465 -5.146 -16.008 1.00 97.62 234 ASP A CA 1
ATOM 1740 C C . ASP A 1 234 ? 22.635 -4.799 -17.506 1.00 97.62 234 ASP A C 1
ATOM 1742 O O . ASP A 1 234 ? 22.693 -5.678 -18.369 1.00 97.62 234 ASP A O 1
ATOM 1746 N N . GLY A 1 235 ? 22.719 -3.509 -17.849 1.00 97.75 235 GLY A N 1
ATOM 1747 C CA . GLY A 1 235 ? 23.029 -3.026 -19.199 1.00 97.75 235 GLY A CA 1
ATOM 1748 C C . GLY A 1 235 ? 21.820 -2.636 -20.054 1.00 97.75 235 GLY A C 1
ATOM 1749 O O . GLY A 1 235 ? 21.986 -2.249 -21.216 1.00 97.75 235 GLY A O 1
ATOM 1750 N N . MET A 1 236 ? 20.594 -2.682 -19.522 1.00 98.06 236 MET A N 1
ATOM 1751 C CA . MET A 1 236 ? 19.414 -2.225 -20.257 1.00 98.06 236 MET A CA 1
ATOM 1752 C C . MET A 1 236 ? 19.301 -0.695 -20.236 1.00 98.06 236 MET A C 1
ATOM 1754 O O . MET A 1 236 ? 19.227 -0.070 -19.188 1.00 98.06 236 MET A O 1
ATOM 1758 N N . SER A 1 237 ? 19.206 -0.041 -21.395 1.00 98.12 237 SER A N 1
ATOM 1759 C CA . SER A 1 237 ? 18.978 1.414 -21.401 1.00 98.12 237 SER A CA 1
ATOM 1760 C C . SER A 1 237 ? 17.517 1.778 -21.091 1.00 98.12 237 SER A C 1
ATOM 1762 O O . SER A 1 237 ? 16.586 1.106 -21.540 1.00 98.12 237 SER A O 1
ATOM 1764 N N . LEU A 1 238 ? 17.287 2.920 -20.429 1.00 98.06 238 LEU A N 1
ATOM 1765 C CA . LEU A 1 238 ? 15.936 3.475 -20.219 1.00 98.06 238 LEU A CA 1
ATOM 1766 C C . LEU A 1 238 ? 15.170 3.681 -21.539 1.00 98.06 238 LEU A C 1
ATOM 1768 O O . LEU A 1 238 ? 13.951 3.517 -21.594 1.00 98.06 238 LEU A O 1
ATOM 1772 N N . SER A 1 239 ? 15.887 4.033 -22.612 1.00 97.81 239 SER A N 1
ATOM 1773 C CA . SER A 1 239 ? 15.321 4.161 -23.960 1.00 97.81 239 SER A CA 1
ATOM 1774 C C . SER A 1 239 ? 14.793 2.813 -24.450 1.00 97.81 239 SER A C 1
ATOM 1776 O O . SER A 1 239 ? 13.655 2.730 -24.904 1.00 97.81 239 SER A O 1
ATOM 1778 N N . LEU A 1 240 ? 15.573 1.739 -24.292 1.00 98.31 240 LEU A N 1
ATOM 1779 C CA . LEU A 1 240 ? 15.153 0.388 -24.660 1.00 98.31 240 LEU A CA 1
ATOM 1780 C C . LEU A 1 240 ? 13.921 -0.067 -23.865 1.00 98.31 240 LEU A C 1
ATOM 1782 O O . LEU A 1 240 ? 12.974 -0.564 -24.473 1.00 98.31 240 LEU A O 1
ATOM 1786 N N . ILE A 1 241 ? 13.884 0.170 -22.549 1.00 98.44 241 ILE A N 1
ATOM 1787 C CA . ILE A 1 241 ? 12.719 -0.146 -21.701 1.00 98.44 241 ILE A CA 1
ATOM 1788 C C . ILE A 1 241 ? 11.467 0.577 -22.216 1.00 98.44 241 ILE A C 1
ATOM 1790 O O . ILE A 1 241 ? 10.421 -0.046 -22.418 1.00 98.44 241 ILE A O 1
ATOM 1794 N N . ALA A 1 242 ? 11.567 1.883 -22.486 1.00 98.31 242 ALA A N 1
ATOM 1795 C CA . ALA A 1 242 ? 10.454 2.670 -23.014 1.00 98.31 242 ALA A CA 1
ATOM 1796 C C . ALA A 1 242 ? 10.002 2.177 -24.402 1.00 98.31 242 ALA A C 1
ATOM 1798 O O . ALA A 1 242 ? 8.804 1.994 -24.624 1.00 98.31 242 ALA A O 1
ATOM 1799 N N . MET A 1 243 ? 10.939 1.878 -25.311 1.00 98.12 243 MET A N 1
ATOM 1800 C CA . MET A 1 243 ? 10.621 1.334 -26.638 1.00 98.12 243 MET A CA 1
ATOM 1801 C C . MET A 1 243 ? 9.886 -0.002 -26.544 1.00 98.12 243 MET A C 1
ATOM 1803 O O . MET A 1 243 ? 8.879 -0.189 -27.224 1.00 98.12 243 MET A O 1
ATOM 1807 N N . ARG A 1 244 ? 10.328 -0.909 -25.664 1.00 98.25 244 ARG A N 1
ATOM 1808 C CA . ARG A 1 244 ? 9.641 -2.186 -25.432 1.00 98.25 244 ARG A CA 1
ATOM 1809 C C . ARG A 1 244 ? 8.226 -1.999 -24.882 1.00 98.25 244 ARG A C 1
ATOM 1811 O O . ARG A 1 244 ? 7.330 -2.764 -25.223 1.00 98.25 244 ARG A O 1
ATOM 1818 N N . CYS A 1 245 ? 7.992 -0.943 -24.105 1.00 98.12 245 CYS A N 1
ATOM 1819 C CA . CYS A 1 245 ? 6.654 -0.537 -23.664 1.00 98.12 245 CYS A CA 1
ATOM 1820 C C . CYS A 1 245 ? 5.806 0.129 -24.768 1.00 98.12 245 CYS A C 1
ATOM 1822 O O . CYS A 1 245 ? 4.706 0.605 -24.482 1.00 98.12 245 CYS A O 1
ATOM 1824 N N . GLY A 1 246 ? 6.304 0.220 -26.006 1.00 97.69 246 GLY A N 1
ATOM 1825 C CA . GLY A 1 246 ? 5.645 0.914 -27.116 1.00 97.69 246 GLY A CA 1
ATOM 1826 C C . GLY A 1 246 ? 5.705 2.441 -27.014 1.00 97.69 246 GLY A C 1
ATOM 1827 O O . GLY A 1 246 ? 4.927 3.135 -27.665 1.00 97.69 246 GLY A O 1
ATOM 1828 N N . ARG A 1 247 ? 6.595 2.988 -26.179 1.00 97.75 247 ARG A N 1
ATOM 1829 C CA . ARG A 1 247 ? 6.737 4.429 -25.937 1.00 97.75 247 ARG A CA 1
ATOM 1830 C C . ARG A 1 247 ? 7.929 4.950 -26.714 1.00 97.75 247 ARG A C 1
ATOM 1832 O O . ARG A 1 247 ? 9.065 4.912 -26.244 1.00 97.75 247 ARG A O 1
ATOM 1839 N N . VAL A 1 248 ? 7.645 5.397 -27.930 1.00 97.19 248 VAL A N 1
ATOM 1840 C CA . VAL A 1 248 ? 8.639 5.847 -28.904 1.00 97.19 248 VAL A CA 1
ATOM 1841 C C . VAL A 1 248 ? 8.439 7.320 -29.238 1.00 97.19 248 VAL A C 1
ATOM 1843 O O . VAL A 1 248 ? 7.313 7.794 -29.360 1.00 97.19 248 VAL A O 1
ATOM 1846 N N . LYS A 1 249 ? 9.541 8.031 -29.451 1.00 95.19 249 LYS A N 1
ATOM 1847 C CA . LYS A 1 249 ? 9.575 9.371 -30.037 1.00 95.19 249 LYS A CA 1
ATOM 1848 C C . LYS A 1 249 ? 10.403 9.341 -31.317 1.00 95.19 249 LYS A C 1
ATOM 1850 O O . LYS A 1 249 ? 11.389 8.604 -31.407 1.00 95.19 249 LYS A O 1
ATOM 1855 N N . ARG A 1 250 ? 9.997 10.148 -32.295 1.00 96.25 250 ARG A N 1
ATOM 1856 C CA . ARG A 1 250 ? 10.737 10.371 -33.541 1.00 96.25 250 ARG A CA 1
ATOM 1857 C C . ARG A 1 250 ? 11.300 11.781 -33.543 1.00 96.25 250 ARG A C 1
ATOM 1859 O O . ARG A 1 250 ? 10.592 12.715 -33.172 1.00 96.25 250 ARG A O 1
ATOM 1866 N N . ASP A 1 251 ? 12.561 11.924 -33.920 1.00 93.50 251 ASP A N 1
ATOM 1867 C CA . ASP A 1 251 ? 13.146 13.243 -34.152 1.00 93.50 251 ASP A CA 1
ATOM 1868 C C . ASP A 1 251 ? 12.826 13.758 -35.569 1.00 93.50 251 ASP A C 1
ATOM 1870 O O . ASP A 1 251 ? 12.266 13.042 -36.402 1.00 93.50 251 ASP A O 1
ATOM 1874 N N . ALA A 1 252 ? 13.197 15.009 -35.856 1.00 94.06 252 ALA A N 1
ATOM 1875 C CA . ALA A 1 252 ? 12.991 15.631 -37.168 1.00 94.06 252 ALA A CA 1
ATOM 1876 C C . ALA A 1 252 ? 13.755 14.936 -38.316 1.00 94.06 252 ALA A C 1
ATOM 1878 O O . ALA A 1 252 ? 13.466 15.184 -39.482 1.00 94.06 252 ALA A O 1
ATOM 1879 N N . ARG A 1 253 ? 14.730 14.072 -37.998 1.00 93.19 253 ARG A N 1
ATOM 1880 C CA . ARG A 1 253 ? 15.514 13.283 -38.960 1.00 93.19 253 ARG A CA 1
ATOM 1881 C C . ARG A 1 253 ? 14.940 11.875 -39.158 1.00 93.19 253 ARG A C 1
ATOM 1883 O O . ARG A 1 253 ? 15.470 11.115 -39.959 1.00 93.19 253 ARG A O 1
ATOM 1890 N N . GLY A 1 254 ? 13.865 11.528 -38.447 1.00 93.75 254 GLY A N 1
ATOM 1891 C CA . GLY A 1 254 ? 13.200 10.230 -38.518 1.00 93.75 254 GLY A CA 1
ATOM 1892 C C . GLY A 1 254 ? 13.783 9.156 -37.595 1.00 93.75 254 GLY A C 1
ATOM 1893 O O . GLY A 1 254 ? 13.267 8.034 -37.598 1.00 93.75 254 GLY A O 1
ATOM 1894 N N . ASN A 1 255 ? 14.793 9.471 -36.776 1.00 94.12 255 ASN A N 1
ATOM 1895 C CA . ASN A 1 255 ? 15.370 8.507 -35.839 1.00 94.12 255 ASN A CA 1
ATOM 1896 C C . ASN A 1 255 ? 14.358 8.162 -34.746 1.00 94.12 255 ASN A C 1
ATOM 1898 O O . ASN A 1 255 ? 13.693 9.043 -34.196 1.00 94.12 255 ASN A O 1
ATOM 1902 N N . VAL A 1 256 ? 14.265 6.877 -34.404 1.00 96.25 256 VAL A N 1
ATOM 1903 C CA . VAL A 1 256 ? 13.365 6.366 -33.363 1.00 96.25 256 VAL A CA 1
ATOM 1904 C C . VAL A 1 256 ? 14.147 6.174 -32.068 1.00 96.25 256 VAL A C 1
ATOM 1906 O O . VAL A 1 256 ? 15.200 5.544 -32.057 1.00 96.25 256 VAL A O 1
ATOM 1909 N N . SER A 1 257 ? 13.618 6.691 -30.963 1.00 95.69 257 SER A N 1
ATOM 1910 C CA . SER A 1 257 ? 14.155 6.452 -29.619 1.00 95.69 257 SER A CA 1
ATOM 1911 C C . SER A 1 257 ? 13.029 6.259 -28.610 1.00 95.69 257 SER A C 1
ATOM 1913 O O . SER A 1 257 ? 11.882 6.622 -28.872 1.00 95.69 257 SER A O 1
ATOM 1915 N N . GLY A 1 258 ? 13.336 5.685 -27.450 1.00 97.44 258 GLY A N 1
ATOM 1916 C CA . GLY A 1 258 ? 12.375 5.549 -26.365 1.00 97.44 258 GLY A CA 1
ATOM 1917 C C . GLY A 1 258 ? 12.031 6.889 -25.718 1.00 97.44 258 GLY A C 1
ATOM 1918 O O . GLY A 1 258 ? 12.879 7.775 -25.567 1.00 97.44 258 GLY A O 1
ATOM 1919 N N . GLU A 1 259 ? 10.782 7.037 -25.287 1.00 97.38 259 GLU A N 1
ATOM 1920 C CA . GLU A 1 259 ? 10.328 8.196 -24.519 1.00 97.38 259 GLU A CA 1
ATOM 1921 C C . GLU A 1 259 ? 10.749 8.065 -23.042 1.00 97.38 259 GLU A C 1
ATOM 1923 O O . GLU A 1 259 ? 9.969 7.708 -22.160 1.00 97.38 259 GLU A O 1
ATOM 1928 N N . THR A 1 260 ? 12.022 8.341 -22.751 1.00 96.81 260 THR A N 1
ATOM 1929 C CA . THR A 1 260 ? 12.588 8.203 -21.395 1.00 96.81 260 THR A CA 1
ATOM 1930 C C . THR A 1 260 ? 11.949 9.135 -20.364 1.00 96.81 260 THR A C 1
ATOM 1932 O O . THR A 1 260 ? 11.898 8.797 -19.186 1.00 96.81 260 THR A O 1
ATOM 1935 N N . SER A 1 261 ? 11.404 10.278 -20.790 1.00 95.50 261 SER A N 1
ATOM 1936 C CA . SER A 1 261 ? 10.650 11.191 -19.924 1.00 95.50 261 SER A CA 1
ATOM 1937 C C . SER A 1 261 ? 9.311 10.600 -19.477 1.00 95.50 261 SER A C 1
ATOM 1939 O O . SER A 1 261 ? 8.916 10.802 -18.331 1.00 95.50 261 SER A O 1
ATOM 1941 N N . TRP A 1 262 ? 8.622 9.840 -20.338 1.00 96.62 262 TRP A N 1
ATOM 1942 C CA . TRP A 1 262 ? 7.438 9.073 -19.944 1.00 96.62 262 TRP A CA 1
ATOM 1943 C C . TRP A 1 262 ? 7.800 8.060 -18.859 1.00 96.62 262 TRP A C 1
ATOM 1945 O O . TRP A 1 262 ? 7.140 8.020 -17.822 1.00 96.62 262 TRP A O 1
ATOM 1955 N N . LEU A 1 263 ? 8.881 7.301 -19.062 1.00 97.56 263 LEU A N 1
ATOM 1956 C CA . LEU A 1 263 ? 9.320 6.291 -18.101 1.00 97.56 263 LEU A CA 1
ATOM 1957 C C . LEU A 1 263 ? 9.712 6.943 -16.768 1.00 97.56 263 LEU A C 1
ATOM 1959 O O . LEU A 1 263 ? 9.184 6.564 -15.729 1.00 97.56 263 LEU A O 1
ATOM 1963 N N . GLY A 1 264 ? 10.536 7.995 -16.801 1.00 97.31 264 GLY A N 1
ATOM 1964 C CA . GLY A 1 264 ? 10.963 8.718 -15.601 1.00 97.31 264 GLY A CA 1
ATOM 1965 C C . GLY A 1 264 ? 9.800 9.262 -14.763 1.00 97.31 264 GLY A C 1
ATOM 1966 O O . GLY A 1 264 ? 9.867 9.232 -13.538 1.00 97.31 264 GLY A O 1
ATOM 1967 N N . ARG A 1 265 ? 8.696 9.692 -15.388 1.00 96.88 265 ARG A N 1
ATOM 1968 C CA . ARG A 1 265 ? 7.482 10.113 -14.661 1.00 96.88 265 ARG A CA 1
ATOM 1969 C C . ARG A 1 265 ? 6.797 8.954 -13.948 1.00 96.88 265 ARG A C 1
ATOM 1971 O O . ARG A 1 265 ? 6.452 9.065 -12.777 1.00 96.88 265 ARG A O 1
ATOM 1978 N N . ARG A 1 266 ? 6.646 7.814 -14.629 1.00 97.44 266 ARG A N 1
ATOM 1979 C CA . ARG A 1 266 ? 6.011 6.615 -14.055 1.00 97.44 266 ARG A CA 1
ATOM 1980 C C . ARG A 1 266 ? 6.812 6.017 -12.903 1.00 97.44 266 ARG A C 1
ATOM 1982 O O . ARG A 1 266 ? 6.212 5.520 -11.955 1.00 97.44 266 ARG A O 1
ATOM 1989 N N . LEU A 1 267 ? 8.134 6.144 -12.956 1.00 96.81 267 LEU A N 1
ATOM 1990 C CA . LEU A 1 267 ? 9.045 5.724 -11.891 1.00 96.81 267 LEU A CA 1
ATOM 1991 C C . LEU A 1 267 ? 9.165 6.737 -10.746 1.00 96.81 267 LEU A C 1
ATOM 1993 O O . LEU A 1 267 ? 9.918 6.492 -9.816 1.00 96.81 267 LEU A O 1
ATOM 1997 N N . GLY A 1 268 ? 8.471 7.880 -10.798 1.00 95.56 268 GLY A N 1
ATOM 1998 C CA . GLY A 1 268 ? 8.566 8.887 -9.738 1.00 95.56 268 GLY A CA 1
ATOM 1999 C C . GLY A 1 268 ? 9.914 9.615 -9.698 1.00 95.56 268 GLY A C 1
ATOM 2000 O O . GLY A 1 268 ? 10.268 10.185 -8.671 1.00 95.56 268 GLY A O 1
ATOM 2001 N N . LEU A 1 269 ? 10.657 9.626 -10.809 1.00 95.44 269 LEU A N 1
ATOM 2002 C CA . LEU A 1 269 ? 11.918 10.363 -10.966 1.00 95.44 269 LEU A CA 1
ATOM 2003 C C . LEU A 1 269 ? 11.691 11.773 -11.526 1.00 95.44 269 LEU A C 1
ATOM 2005 O O . LEU A 1 269 ? 12.451 12.696 -11.246 1.00 95.44 269 LEU A O 1
ATOM 2009 N N . LEU A 1 270 ? 10.635 11.947 -12.326 1.00 95.75 270 LEU A N 1
ATOM 2010 C CA . LEU A 1 270 ? 10.252 13.222 -12.931 1.00 95.75 270 LEU A CA 1
ATOM 2011 C C . LEU A 1 270 ? 8.824 13.609 -12.526 1.00 95.75 270 LEU A C 1
ATOM 2013 O O . LEU A 1 270 ? 7.975 12.731 -12.359 1.00 95.75 270 LEU A O 1
ATOM 2017 N N . PRO A 1 271 ? 8.515 14.911 -12.409 1.00 93.75 271 PRO A N 1
ATOM 2018 C CA . PRO A 1 271 ? 7.145 15.359 -12.210 1.00 93.75 271 PRO A CA 1
ATOM 2019 C C . PRO A 1 271 ? 6.270 15.085 -13.442 1.00 93.75 271 PRO A C 1
ATOM 2021 O O . PRO A 1 271 ? 6.717 15.173 -14.594 1.00 93.75 271 PRO A O 1
ATOM 2024 N N . GLU A 1 272 ? 4.988 14.807 -13.194 1.00 90.31 272 GLU A N 1
ATOM 2025 C CA . GLU A 1 272 ? 3.961 14.815 -14.240 1.00 90.31 272 GLU A CA 1
ATOM 2026 C C . GLU A 1 272 ? 3.864 16.203 -14.896 1.00 90.31 272 GLU A C 1
ATOM 2028 O O . GLU A 1 272 ? 4.292 17.207 -14.324 1.00 90.31 272 GLU A O 1
ATOM 2033 N N . GLY A 1 273 ? 3.310 16.280 -16.110 1.00 85.00 273 GLY A N 1
ATOM 2034 C CA . GLY A 1 273 ? 3.159 17.554 -16.821 1.00 85.00 273 GLY A CA 1
ATOM 2035 C C . GLY A 1 273 ? 2.429 18.602 -15.970 1.00 85.00 273 GLY A C 1
ATOM 2036 O O . GLY A 1 273 ? 1.315 18.360 -15.518 1.00 85.00 273 GLY A O 1
ATOM 2037 N N . GLY A 1 274 ? 3.074 19.748 -15.722 1.00 85.06 274 GLY A N 1
ATOM 2038 C CA . GLY A 1 274 ? 2.551 20.821 -14.862 1.00 85.06 274 GLY A CA 1
ATOM 2039 C C . GLY A 1 274 ? 2.737 20.602 -13.351 1.00 85.06 274 GLY A C 1
ATOM 2040 O O . GLY A 1 274 ? 2.501 21.518 -12.564 1.00 85.06 274 GLY A O 1
ATOM 2041 N N . GLY A 1 275 ? 3.197 19.423 -12.929 1.00 86.38 275 GLY A N 1
ATOM 2042 C CA . GLY A 1 275 ? 3.540 19.124 -11.543 1.00 86.38 275 GLY A CA 1
ATOM 2043 C C . GLY A 1 275 ? 4.890 19.718 -11.136 1.00 86.38 275 GLY A C 1
ATOM 2044 O O . GLY A 1 275 ? 5.821 19.804 -11.932 1.00 86.38 275 GLY A O 1
ATOM 2045 N N . LYS A 1 276 ? 5.016 20.102 -9.860 1.00 89.56 276 LYS A N 1
ATOM 2046 C CA . LYS A 1 276 ? 6.289 20.578 -9.280 1.00 89.56 276 LYS A CA 1
ATOM 2047 C C . LYS A 1 276 ? 7.110 19.470 -8.622 1.00 89.56 276 LYS A C 1
ATOM 2049 O O . LYS A 1 276 ? 8.285 19.674 -8.338 1.00 89.56 276 LYS A O 1
ATOM 2054 N N . ARG A 1 277 ? 6.489 18.327 -8.319 1.00 91.38 277 ARG A N 1
ATOM 2055 C CA . ARG A 1 277 ? 7.116 17.204 -7.614 1.00 91.38 277 ARG A CA 1
ATOM 2056 C C . ARG A 1 277 ? 6.781 15.884 -8.306 1.00 91.38 277 ARG A C 1
ATOM 2058 O O . ARG A 1 277 ? 5.684 15.776 -8.862 1.00 91.38 277 ARG A O 1
ATOM 2065 N N . PRO A 1 278 ? 7.690 14.898 -8.275 1.00 94.06 278 PRO A N 1
ATOM 2066 C CA . PRO A 1 278 ? 7.367 13.541 -8.682 1.00 94.06 278 PRO A CA 1
ATOM 2067 C C . PRO A 1 278 ? 6.246 12.945 -7.827 1.00 94.06 278 PRO A C 1
ATOM 2069 O O . PRO A 1 278 ? 6.016 13.363 -6.690 1.00 94.06 278 PRO A O 1
ATOM 2072 N N . THR A 1 279 ? 5.545 11.967 -8.393 1.00 94.38 279 THR A N 1
ATOM 2073 C CA . THR A 1 279 ? 4.516 11.197 -7.692 1.00 94.38 279 THR A CA 1
ATOM 2074 C C . THR A 1 279 ? 5.065 9.814 -7.333 1.00 94.38 279 THR A C 1
ATOM 2076 O O . THR A 1 279 ? 5.679 9.174 -8.190 1.00 94.38 279 THR A O 1
ATOM 2079 N N . PRO A 1 280 ? 4.821 9.310 -6.112 1.00 96.06 280 PRO A N 1
ATOM 2080 C CA . PRO A 1 280 ? 5.173 7.940 -5.738 1.00 96.06 280 PRO A CA 1
ATOM 2081 C C . PRO A 1 280 ? 4.143 6.919 -6.255 1.00 96.06 280 PRO A C 1
ATOM 2083 O O . PRO A 1 280 ? 4.214 5.737 -5.940 1.00 96.06 280 PRO A O 1
ATOM 2086 N N . TRP A 1 281 ? 3.140 7.371 -7.014 1.00 96.69 281 TRP A N 1
ATOM 2087 C CA . TRP A 1 281 ? 1.980 6.583 -7.415 1.00 96.69 281 TRP A CA 1
ATOM 2088 C C . TRP A 1 281 ? 1.966 6.287 -8.913 1.00 96.69 281 TRP A C 1
ATOM 2090 O O . TRP A 1 281 ? 2.168 7.186 -9.730 1.00 96.69 281 TRP A O 1
ATOM 2100 N N . ILE A 1 282 ? 1.623 5.052 -9.271 1.00 97.19 282 ILE A N 1
ATOM 2101 C CA . ILE A 1 282 ? 1.451 4.573 -10.644 1.00 97.19 282 ILE A CA 1
ATOM 2102 C C . ILE A 1 282 ? 0.183 3.721 -10.752 1.00 97.19 282 ILE A C 1
ATOM 2104 O O . ILE A 1 282 ? -0.191 3.020 -9.821 1.00 97.19 282 ILE A O 1
ATOM 2108 N N . HIS A 1 283 ? -0.509 3.755 -11.889 1.00 97.44 283 HIS A N 1
ATOM 2109 C CA . HIS A 1 283 ? -1.617 2.829 -12.128 1.00 97.44 283 HIS A CA 1
ATOM 2110 C C . HIS A 1 283 ? -1.086 1.403 -12.360 1.00 97.44 283 HIS A C 1
ATOM 2112 O O . HIS A 1 283 ? -0.155 1.219 -13.145 1.00 97.44 283 HIS A O 1
ATOM 2118 N N . SER A 1 284 ? -1.725 0.390 -11.770 1.00 96.75 284 SER A N 1
ATOM 2119 C CA . SER A 1 284 ? -1.362 -1.034 -11.875 1.00 96.75 284 SER A CA 1
ATOM 2120 C C . SER A 1 284 ? -1.179 -1.515 -13.320 1.00 96.75 284 SER A C 1
ATOM 2122 O O . SER A 1 284 ? -0.170 -2.123 -13.643 1.00 96.75 284 SER A O 1
ATOM 2124 N N . ASN A 1 285 ? -2.083 -1.159 -14.237 1.00 97.94 285 ASN A N 1
ATOM 2125 C CA . ASN A 1 285 ? -1.929 -1.427 -15.675 1.00 97.94 285 ASN A CA 1
ATOM 2126 C C . ASN A 1 285 ? -0.629 -0.870 -16.285 1.00 97.94 285 ASN A C 1
ATOM 2128 O O . ASN A 1 285 ? -0.046 -1.495 -17.170 1.00 97.94 285 ASN A O 1
ATOM 2132 N N . VAL A 1 286 ? -0.167 0.301 -15.838 1.00 98.06 286 VAL A N 1
ATOM 2133 C CA . VAL A 1 286 ? 1.087 0.895 -16.326 1.00 98.06 286 VAL A CA 1
ATOM 2134 C C . VAL A 1 286 ? 2.289 0.195 -15.697 1.00 98.06 286 VAL A C 1
ATOM 2136 O O . VAL A 1 286 ? 3.252 -0.076 -16.411 1.00 98.06 286 VAL A O 1
ATOM 2139 N N . LEU A 1 287 ? 2.217 -0.167 -14.411 1.00 98.12 287 LEU A N 1
ATOM 2140 C CA . LEU A 1 287 ? 3.211 -1.041 -13.781 1.00 98.12 287 LEU A CA 1
ATOM 2141 C C . LEU A 1 287 ? 3.315 -2.358 -14.553 1.00 98.12 287 LEU A C 1
ATOM 2143 O O . LEU A 1 287 ? 4.404 -2.742 -14.962 1.00 98.12 287 LEU A O 1
ATOM 2147 N N . ALA A 1 288 ? 2.183 -3.000 -14.845 1.00 97.88 288 ALA A N 1
ATOM 2148 C CA . ALA A 1 288 ? 2.141 -4.263 -15.565 1.00 97.88 288 ALA A CA 1
ATOM 2149 C C . ALA A 1 288 ? 2.689 -4.152 -16.994 1.00 97.88 288 ALA A C 1
ATOM 2151 O O . ALA A 1 288 ? 3.362 -5.071 -17.462 1.00 97.88 288 ALA A O 1
ATOM 2152 N N . LEU A 1 289 ? 2.443 -3.031 -17.679 1.00 98.44 289 LEU A N 1
ATOM 2153 C CA . LEU A 1 289 ? 3.054 -2.736 -18.974 1.00 98.44 289 LEU A CA 1
ATOM 2154 C C . LEU A 1 289 ? 4.583 -2.678 -18.861 1.00 98.44 289 LEU A C 1
ATOM 2156 O O . LEU A 1 289 ? 5.269 -3.330 -19.647 1.00 98.44 289 LEU A O 1
ATOM 2160 N N . ILE A 1 290 ? 5.110 -1.924 -17.892 1.00 98.56 290 ILE A N 1
ATOM 2161 C CA . ILE A 1 290 ? 6.558 -1.758 -17.712 1.00 98.56 290 ILE A CA 1
ATOM 2162 C C . ILE A 1 290 ? 7.204 -3.079 -17.289 1.00 98.56 290 ILE A C 1
ATOM 2164 O O . ILE A 1 290 ? 8.193 -3.477 -17.897 1.00 98.56 290 ILE A O 1
ATOM 2168 N N . ALA A 1 291 ? 6.615 -3.797 -16.334 1.00 98.12 291 ALA A N 1
ATOM 2169 C CA . ALA A 1 291 ? 7.102 -5.096 -15.878 1.00 98.12 291 ALA A CA 1
ATOM 2170 C C . ALA A 1 291 ? 7.157 -6.108 -17.034 1.00 98.12 291 ALA A C 1
ATOM 2172 O O . ALA A 1 291 ? 8.229 -6.586 -17.399 1.00 98.12 291 ALA A O 1
ATOM 2173 N N . ARG A 1 292 ? 6.020 -6.363 -17.696 1.00 98.25 292 ARG A N 1
ATOM 2174 C CA . ARG A 1 292 ? 5.926 -7.425 -18.710 1.00 98.25 292 ARG A CA 1
ATOM 2175 C C . ARG A 1 292 ? 6.649 -7.081 -19.998 1.00 98.25 292 ARG A C 1
ATOM 2177 O O . ARG A 1 292 ? 7.310 -7.932 -20.580 1.00 98.25 292 ARG A O 1
ATOM 2184 N N . ARG A 1 293 ? 6.451 -5.862 -20.506 1.00 98.19 293 ARG A N 1
ATOM 2185 C CA . ARG A 1 293 ? 6.980 -5.471 -21.817 1.00 98.19 293 ARG A CA 1
ATOM 2186 C C . ARG A 1 293 ? 8.351 -4.837 -21.687 1.00 98.19 293 ARG A C 1
ATOM 2188 O O . ARG A 1 293 ? 9.246 -5.220 -22.425 1.00 98.19 293 ARG A O 1
ATOM 2195 N N . GLY A 1 294 ? 8.517 -3.899 -20.760 1.00 97.81 294 GLY A N 1
ATOM 2196 C CA . GLY A 1 294 ? 9.789 -3.213 -20.540 1.00 97.81 294 GLY A CA 1
ATOM 2197 C C . GLY A 1 294 ? 10.875 -4.151 -20.020 1.00 97.81 294 GLY A C 1
ATOM 2198 O O . GLY A 1 294 ? 11.915 -4.306 -20.662 1.00 97.81 294 GLY A O 1
ATOM 2199 N N . LEU A 1 295 ? 10.603 -4.787 -18.881 1.00 98.00 295 LEU A N 1
ATOM 2200 C CA . LEU A 1 295 ? 11.584 -5.556 -18.114 1.00 98.00 295 LEU A CA 1
ATOM 2201 C C . LEU A 1 295 ? 11.587 -7.054 -18.449 1.00 98.00 295 LEU A C 1
ATOM 2203 O O . LEU A 1 295 ? 12.626 -7.692 -18.349 1.00 98.00 295 LEU A O 1
ATOM 2207 N N . GLY A 1 296 ? 10.460 -7.602 -18.909 1.00 97.25 296 GLY A N 1
ATOM 2208 C CA . GLY A 1 296 ? 10.330 -9.036 -19.186 1.00 97.25 296 GLY A CA 1
ATOM 2209 C C . GLY A 1 296 ? 10.064 -9.881 -17.938 1.00 97.25 296 GLY A C 1
ATOM 2210 O O . GLY A 1 296 ? 10.312 -11.080 -17.966 1.00 97.25 296 GLY A O 1
ATOM 2211 N N . VAL A 1 297 ? 9.550 -9.268 -16.869 1.00 97.06 297 VAL A N 1
ATOM 2212 C CA . VAL A 1 297 ? 9.180 -9.933 -15.609 1.00 97.06 297 VAL A CA 1
ATOM 2213 C C . VAL A 1 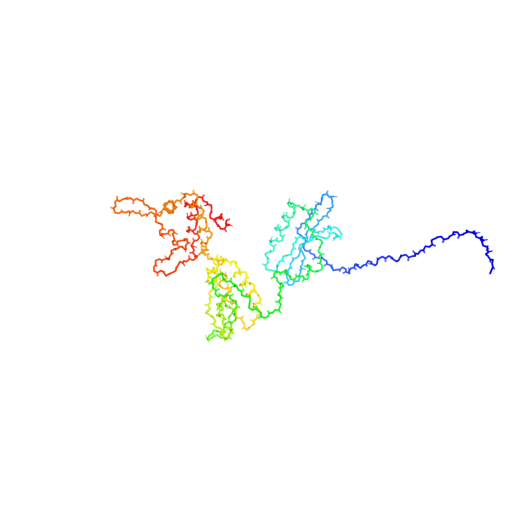297 ? 7.673 -9.849 -15.376 1.00 97.06 297 VAL A C 1
ATOM 2215 O O . VAL A 1 297 ? 6.959 -9.041 -15.987 1.00 97.06 297 VAL A O 1
ATOM 2218 N N . SER A 1 298 ? 7.151 -10.690 -14.493 1.00 96.56 298 SER A N 1
ATOM 2219 C CA . SER A 1 298 ? 5.762 -10.597 -14.065 1.00 96.56 298 SER A CA 1
ATOM 2220 C C . SER A 1 298 ? 5.547 -9.357 -13.176 1.00 96.56 298 SER A C 1
ATOM 2222 O O . SER A 1 298 ? 6.445 -8.941 -12.445 1.00 96.56 298 SER A O 1
ATOM 2224 N N . PRO A 1 299 ? 4.350 -8.739 -13.194 1.00 94.94 299 PRO A N 1
ATOM 2225 C CA . PRO A 1 299 ? 4.042 -7.636 -12.279 1.00 94.94 299 PRO A CA 1
ATOM 2226 C C . PRO A 1 299 ? 4.142 -8.050 -10.805 1.00 94.94 299 PRO A C 1
ATOM 2228 O O . PRO A 1 299 ? 4.515 -7.235 -9.974 1.00 94.94 299 PRO A O 1
ATOM 2231 N N . HIS A 1 300 ? 3.848 -9.319 -10.505 1.00 91.25 300 HIS A N 1
ATOM 2232 C CA . HIS A 1 300 ? 3.894 -9.856 -9.150 1.00 91.25 300 HIS A CA 1
ATOM 2233 C C . HIS A 1 300 ? 5.325 -9.929 -8.603 1.00 91.25 300 HIS A C 1
ATOM 2235 O O . HIS A 1 300 ? 5.552 -9.540 -7.466 1.00 91.25 300 HIS A O 1
ATOM 2241 N N . GLU A 1 301 ? 6.304 -10.333 -9.419 1.00 90.19 301 GLU A N 1
ATOM 2242 C CA . GLU A 1 301 ? 7.723 -10.311 -9.023 1.00 90.19 301 GLU A CA 1
ATOM 2243 C C . GLU A 1 301 ? 8.189 -8.897 -8.661 1.00 90.19 301 GLU A C 1
ATOM 2245 O O . GLU A 1 301 ? 8.924 -8.718 -7.697 1.00 90.19 301 GLU A O 1
ATOM 2250 N N . VAL A 1 302 ? 7.713 -7.874 -9.381 1.00 92.50 302 VAL A N 1
ATOM 2251 C CA . VAL A 1 302 ? 8.008 -6.475 -9.034 1.00 92.50 302 VAL A CA 1
ATOM 2252 C C . VAL A 1 302 ? 7.384 -6.088 -7.693 1.00 92.50 302 VAL A C 1
ATOM 2254 O O . VAL A 1 302 ? 7.994 -5.347 -6.934 1.00 92.50 302 VAL A O 1
ATOM 2257 N N . GLU A 1 303 ? 6.176 -6.556 -7.389 1.00 85.31 303 GLU A N 1
ATOM 2258 C CA . GLU A 1 303 ? 5.485 -6.243 -6.131 1.00 85.31 303 GLU A CA 1
ATOM 2259 C C . GLU A 1 303 ? 6.070 -6.975 -4.914 1.00 85.31 303 GLU A C 1
ATOM 2261 O O . GLU A 1 303 ? 5.921 -6.487 -3.795 1.00 85.31 303 GLU A O 1
ATOM 2266 N N . LEU A 1 304 ? 6.743 -8.111 -5.124 1.00 85.44 304 LEU A N 1
ATOM 2267 C CA . LEU A 1 304 ? 7.427 -8.865 -4.069 1.00 85.44 304 LEU A CA 1
ATOM 2268 C C . LEU A 1 304 ? 8.834 -8.327 -3.745 1.00 85.44 304 LEU A C 1
ATOM 2270 O O . LEU A 1 304 ? 9.269 -8.491 -2.606 1.00 85.44 304 LEU A O 1
ATOM 2274 N N . GLY A 1 305 ? 9.482 -7.632 -4.694 1.00 74.31 305 GLY A N 1
ATOM 2275 C CA . GLY A 1 305 ? 10.809 -7.012 -4.530 1.00 74.31 305 GLY A CA 1
ATOM 2276 C C . GLY A 1 305 ? 11.973 -7.920 -4.910 1.00 74.31 305 GLY A C 1
ATOM 2277 O O . GLY A 1 305 ? 12.184 -8.933 -4.217 1.00 74.31 305 GLY A O 1
#